Protein AF-A0A7U7GC05-F1 (afdb_monomer)

InterPro domains:
  IPR001789 Signal transduction response regulator, receiver domain [PS50110] (1-61)
  IPR008207 Signal transduction histidine kinase, phosphotransfer (Hpt) domain [PF01627] (120-176)
  IPR008207 Signal transduction histidine kinase, phosphotransfer (Hpt) domain [PS50894] (112-211)
  IPR008207 Signal transduction histidine kinase, phosphotransfer (Hpt) domain [cd00088] (119-198)
  IPR011006 CheY-like superfamily [SSF52172] (12-66)
  IPR036641 HPT domain superfamily [G3DSA:1.20.120.160] (92-209)
  IPR036641 HPT domain superfamily [SSF47226] (40-198)

Secondary structure (DSSP, 8-state):
-HHHHHHHHHHHHSSSPPP-EEEES---HHHHHHHHHTT-SEEEESSPPHHHHHHHHHHHHS-SS---------------------------------S--HHHHHHHHHH-TTHHHHHHHHHHHHHHHHHHHHHHHHHTT-HHHHHHHHHHHHHHHHHHT-HHHHHHHHHHHHHHHTT-HHHHHHHHHHHHHHHHHHHHHHHHHHHTT--

Mean predicted aligned error: 15.87 Å

Foldseek 3Di:
DVVLVVLLVVCVPDPDDDQAEAEEQDPDPVVVVSCVVSPHQYYHHPPDDPVNVVVSVCRSVVDDDDDDDDDDPDDDDDDDDDDDDDDDDDDPPPDPQDLFDVVLLVVQVVVPVVVS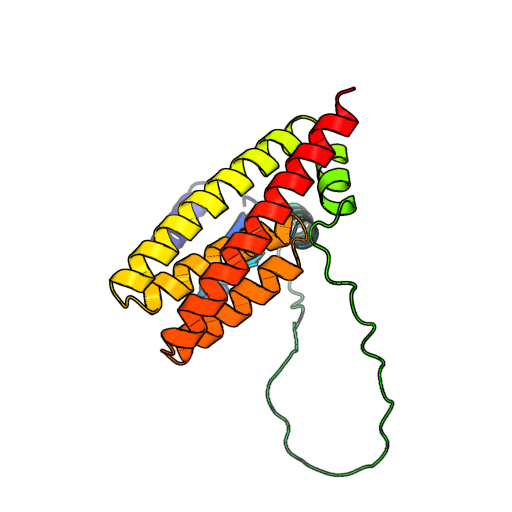VVLLVVLLVLLVVLLVQLVVCLVVVVLVSNLVSLSSNLSSCVSGSNRVLNVLSVQLNVCSVVSPSVSNVVSSVVNVVSSVVSSVVSVVSVVVVVD

Radius of gyration: 21.21 Å; Cα contacts (8 Å, |Δi|>4): 172; chains: 1; bounding box: 50×50×50 Å

Organism: NCBI:txid1400861

Nearest PDB structures (foldseek):
  7c1i-assembly2_E  TM=9.184E-01  e=2.283E-04  Pseudomonas aeruginosa
  3myf-assembly1_A  TM=7.801E-01  e=5.123E-04  Shewanella sp. W3-18-1
  1yvi-assembly2_B  TM=8.911E-01  e=2.713E-03  Oryza sativa
  1wn0-assembly4_D  TM=7.920E-01  e=6.404E-03  Zea mays
  3iqt-assembly1_A  TM=7.262E-01  e=1.672E-02  Escherichia coli CFT073

pLDDT: mean 72.61, std 19.21, range [26.3, 92.88]

Structure (mmCIF, N/CA/C/O backbone):
data_AF-A0A7U7GC05-F1
#
_entry.id   AF-A0A7U7GC05-F1
#
loop_
_atom_site.group_PDB
_atom_site.id
_atom_site.type_symbol
_atom_site.label_atom_id
_atom_site.label_alt_id
_atom_site.label_comp_id
_atom_site.label_asym_id
_atom_site.label_entity_id
_atom_site.label_seq_id
_atom_site.pdbx_PDB_ins_code
_atom_site.Cartn_x
_atom_site.Cartn_y
_atom_site.Cartn_z
_atom_site.occupancy
_atom_site.B_iso_or_equiv
_atom_site.auth_seq_id
_atom_site.auth_comp_id
_atom_site.auth_asym_id
_atom_site.auth_atom_id
_atom_site.pdbx_PDB_model_num
ATOM 1 N N . MET A 1 1 ? -3.814 13.418 -18.475 1.00 56.41 1 MET A N 1
ATOM 2 C CA . MET A 1 1 ? -3.739 13.919 -19.873 1.00 56.41 1 MET A CA 1
ATOM 3 C C . MET A 1 1 ? -2.484 14.757 -20.165 1.00 56.41 1 MET A C 1
ATOM 5 O O . MET A 1 1 ? -1.975 14.664 -21.272 1.00 56.41 1 MET A O 1
ATOM 9 N N . PHE A 1 2 ? -1.959 15.545 -19.213 1.00 67.12 2 PHE A N 1
ATOM 10 C CA . PHE A 1 2 ? -0.765 16.390 -19.417 1.00 67.12 2 PHE A CA 1
ATOM 11 C C . PHE A 1 2 ? 0.524 15.594 -19.722 1.00 67.12 2 PHE A C 1
ATOM 13 O O . PHE A 1 2 ? 1.238 15.921 -20.663 1.00 67.12 2 PHE A O 1
ATOM 20 N N . PHE A 1 3 ? 0.769 14.492 -19.004 1.00 71.12 3 PHE A N 1
ATOM 21 C CA . PHE A 1 3 ? 1.979 13.671 -19.166 1.00 71.12 3 PHE A CA 1
ATOM 22 C C . PHE A 1 3 ? 2.121 13.006 -20.542 1.00 71.12 3 PHE A C 1
ATOM 24 O O . PHE A 1 3 ? 3.207 13.028 -21.106 1.00 71.12 3 PHE A O 1
ATOM 31 N N . LEU A 1 4 ? 1.038 12.471 -21.121 1.00 76.69 4 LEU A N 1
ATOM 32 C CA . LEU A 1 4 ? 1.111 11.854 -22.452 1.00 76.69 4 LEU A CA 1
ATOM 33 C C . LEU A 1 4 ? 1.427 12.893 -23.535 1.00 76.69 4 LEU A C 1
ATOM 35 O O . LEU A 1 4 ? 2.217 12.619 -24.427 1.00 76.69 4 LEU A O 1
ATOM 39 N N . LYS A 1 5 ? 0.873 14.111 -23.435 1.00 77.69 5 LYS A N 1
ATOM 40 C CA . LYS A 1 5 ? 1.210 15.203 -24.365 1.00 77.69 5 LYS A CA 1
ATOM 41 C C . LYS A 1 5 ? 2.679 15.614 -24.252 1.00 77.69 5 LYS A C 1
ATOM 43 O O . LYS A 1 5 ? 3.316 15.862 -25.270 1.00 77.69 5 LYS A O 1
ATOM 48 N N . PHE A 1 6 ? 3.210 15.661 -23.029 1.00 80.62 6 PHE A N 1
ATOM 49 C CA . PHE A 1 6 ? 4.629 15.920 -22.792 1.00 80.62 6 PHE A CA 1
ATOM 50 C C . PHE A 1 6 ? 5.515 14.820 -23.387 1.00 80.62 6 PHE A C 1
ATOM 52 O O . PHE A 1 6 ? 6.495 15.137 -24.049 1.00 80.62 6 PHE A O 1
ATOM 59 N N . PHE A 1 7 ? 5.145 13.547 -23.219 1.00 82.38 7 PHE A N 1
ATOM 60 C CA . PHE A 1 7 ? 5.882 12.426 -23.803 1.00 82.38 7 PHE A CA 1
ATOM 61 C C . PHE A 1 7 ? 5.919 12.489 -25.334 1.00 82.38 7 PHE A C 1
ATOM 63 O O . PHE A 1 7 ? 6.998 12.376 -25.903 1.00 82.38 7 PHE A O 1
ATOM 70 N N . VAL A 1 8 ? 4.785 12.754 -25.999 1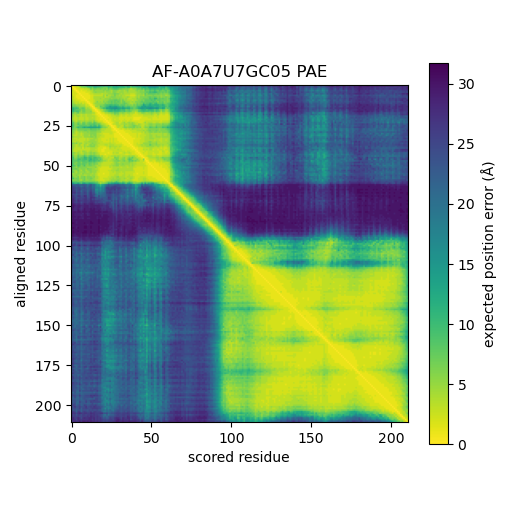.00 78.88 8 VAL A N 1
ATOM 71 C CA . VAL A 1 8 ? 4.750 12.937 -27.465 1.00 78.88 8 VAL A CA 1
ATOM 72 C C . VAL A 1 8 ? 5.707 14.049 -27.899 1.00 78.88 8 VAL A C 1
ATOM 74 O O . VAL A 1 8 ? 6.503 13.851 -28.813 1.00 78.88 8 VAL A O 1
ATOM 77 N N . ALA A 1 9 ? 5.659 15.206 -27.231 1.00 78.69 9 ALA A N 1
ATOM 78 C CA . ALA A 1 9 ? 6.527 16.336 -27.554 1.00 78.69 9 ALA A CA 1
ATOM 79 C C . ALA A 1 9 ? 8.013 15.993 -27.344 1.00 78.69 9 ALA A C 1
ATOM 81 O O . ALA A 1 9 ? 8.842 16.270 -28.210 1.00 78.69 9 ALA A O 1
ATOM 82 N N . LEU A 1 10 ? 8.341 15.337 -26.229 1.00 79.69 10 LEU A N 1
ATOM 83 C CA . LEU A 1 10 ? 9.695 14.902 -25.903 1.00 79.69 10 LEU A CA 1
ATOM 84 C C . LEU A 1 10 ? 10.221 13.895 -26.936 1.00 79.69 10 LEU A C 1
ATOM 86 O O . LEU A 1 10 ? 11.298 14.101 -27.486 1.00 79.69 10 LEU A O 1
ATOM 90 N N . ASN A 1 11 ? 9.443 12.857 -27.250 1.00 75.94 11 ASN A N 1
ATOM 91 C CA . ASN A 1 11 ? 9.831 11.817 -28.203 1.00 75.94 11 ASN A CA 1
ATOM 92 C C . ASN A 1 11 ? 9.987 12.383 -29.625 1.00 75.94 11 ASN A C 1
ATOM 94 O O . ASN A 1 11 ? 10.889 11.986 -30.349 1.00 75.94 11 ASN A O 1
ATOM 98 N N . SER A 1 12 ? 9.177 13.381 -30.004 1.00 77.69 12 SER A N 1
ATOM 99 C CA . SER A 1 12 ? 9.306 14.064 -31.301 1.00 77.69 12 SER A CA 1
ATOM 100 C C . SER A 1 12 ? 10.550 14.956 -31.426 1.00 77.69 12 SER A C 1
ATOM 102 O O . SER A 1 12 ? 10.990 15.248 -32.536 1.00 77.69 12 SER A O 1
ATOM 104 N N . HIS A 1 13 ? 11.123 15.397 -30.302 1.00 79.75 13 HIS A N 1
ATOM 105 C CA . HIS A 1 13 ? 12.336 16.221 -30.264 1.00 79.75 13 HIS A CA 1
ATOM 106 C C . HIS A 1 13 ? 13.619 15.421 -30.033 1.00 79.75 13 HIS A C 1
ATOM 108 O O . HIS A 1 13 ? 14.718 15.954 -30.199 1.00 79.75 13 HIS A O 1
ATOM 114 N N . LEU A 1 14 ? 13.502 14.152 -29.655 1.00 74.44 14 LEU A N 1
ATOM 115 C CA . LEU A 1 14 ? 14.634 13.268 -29.448 1.00 74.44 14 LEU A CA 1
ATOM 116 C C . LEU A 1 14 ? 14.890 12.466 -30.721 1.00 74.44 14 LEU A C 1
ATOM 118 O O . LEU A 1 14 ? 14.026 11.759 -31.219 1.00 74.44 14 LEU A O 1
ATOM 122 N N . ASN A 1 15 ? 16.118 12.531 -31.234 1.00 68.88 15 ASN A N 1
ATOM 123 C CA . ASN A 1 15 ? 16.509 11.862 -32.481 1.00 68.88 15 ASN A CA 1
ATOM 124 C C . ASN A 1 15 ? 16.728 10.337 -32.326 1.00 68.88 15 ASN A C 1
ATOM 126 O O . ASN A 1 15 ? 17.415 9.723 -33.139 1.00 68.88 15 ASN A O 1
ATOM 130 N N . ARG A 1 16 ? 16.220 9.740 -31.238 1.00 70.88 16 ARG A N 1
ATOM 131 C CA . ARG A 1 16 ? 16.288 8.305 -30.928 1.00 70.88 16 ARG A CA 1
ATOM 132 C C . ARG A 1 16 ? 15.113 7.898 -30.027 1.00 70.88 16 ARG A C 1
ATOM 134 O O . ARG A 1 16 ? 14.803 8.665 -29.110 1.00 70.88 16 ARG A O 1
ATOM 141 N N . PRO A 1 17 ? 14.516 6.710 -30.223 1.00 68.88 17 PRO A N 1
ATOM 142 C CA . PRO A 1 17 ? 13.500 6.192 -29.312 1.00 68.88 17 PRO A CA 1
ATOM 143 C C . PRO A 1 17 ? 14.123 5.947 -27.931 1.00 68.88 17 PRO A C 1
ATOM 145 O O . PRO A 1 17 ? 15.196 5.350 -27.820 1.00 68.88 17 PRO A O 1
ATOM 148 N N . ILE A 1 18 ? 13.484 6.462 -26.877 1.00 79.44 18 ILE A N 1
ATOM 149 C CA . ILE A 1 18 ? 13.892 6.225 -25.487 1.00 79.44 18 ILE A CA 1
ATOM 150 C C . ILE A 1 18 ? 12.967 5.163 -24.887 1.00 79.44 18 ILE A C 1
ATOM 152 O O . ILE A 1 18 ? 11.763 5.418 -24.846 1.00 79.44 18 ILE A O 1
ATOM 156 N N . PRO A 1 19 ? 13.512 4.053 -24.348 1.00 83.38 19 PRO A N 1
ATOM 157 C CA . PRO A 1 19 ? 12.742 3.095 -23.565 1.00 83.38 19 PRO A CA 1
ATOM 158 C C . PRO A 1 19 ? 11.927 3.782 -22.469 1.00 83.38 19 PRO A C 1
ATOM 160 O O . PRO A 1 19 ? 12.464 4.515 -21.633 1.00 83.38 19 PRO A O 1
ATOM 163 N N . SER A 1 20 ? 10.623 3.548 -22.471 1.00 83.31 20 SER A N 1
ATOM 164 C CA . SER A 1 20 ? 9.662 4.295 -21.674 1.00 83.31 20 SER A CA 1
ATOM 165 C C . SER A 1 20 ? 8.663 3.376 -20.977 1.00 83.31 20 SER A C 1
ATOM 167 O O . SER A 1 20 ? 8.024 2.511 -21.572 1.00 83.31 20 SER A O 1
ATOM 169 N N . ILE A 1 21 ? 8.513 3.576 -19.669 1.00 88.00 21 ILE A N 1
ATOM 170 C CA . ILE A 1 21 ? 7.607 2.791 -18.829 1.00 88.00 21 ILE A CA 1
ATOM 171 C C . ILE A 1 21 ? 6.674 3.760 -18.111 1.00 88.00 21 ILE A C 1
ATOM 173 O O . ILE A 1 21 ? 7.125 4.633 -17.365 1.00 88.00 21 ILE A O 1
ATOM 177 N N . LEU A 1 22 ? 5.367 3.616 -18.320 1.00 86.69 22 LEU A N 1
ATOM 178 C CA . LEU A 1 22 ? 4.361 4.395 -17.610 1.00 86.69 22 LEU A CA 1
ATOM 179 C C . LEU A 1 22 ? 3.950 3.685 -16.323 1.00 86.69 22 LEU A C 1
ATOM 181 O O . LEU A 1 22 ? 3.335 2.625 -16.356 1.00 86.69 22 LEU A O 1
ATOM 185 N N . LEU A 1 23 ? 4.243 4.321 -15.191 1.00 86.75 23 LEU A N 1
ATOM 186 C CA . LEU A 1 23 ? 3.822 3.886 -13.862 1.00 86.75 23 LEU A CA 1
ATOM 187 C C . LEU A 1 23 ? 2.547 4.634 -13.457 1.00 86.75 23 LEU A C 1
ATOM 189 O O . LEU A 1 23 ? 2.591 5.843 -13.218 1.00 86.75 23 LEU A O 1
ATOM 193 N N . THR A 1 24 ? 1.411 3.946 -13.351 1.00 80.56 24 THR A N 1
ATOM 194 C CA . THR A 1 24 ? 0.113 4.596 -13.101 1.00 80.56 24 THR A CA 1
ATOM 195 C C . THR A 1 24 ? -0.723 3.903 -12.025 1.00 80.56 24 THR A C 1
ATOM 197 O O . THR A 1 24 ? -0.569 2.720 -11.757 1.00 80.56 24 THR A O 1
ATOM 200 N N . ALA A 1 25 ? -1.597 4.661 -11.359 1.00 72.56 25 ALA A N 1
ATOM 201 C CA . ALA A 1 25 ? -2.645 4.117 -10.485 1.00 72.56 25 ALA A CA 1
ATOM 202 C C . ALA A 1 25 ? -3.965 3.865 -11.241 1.00 72.56 25 ALA A C 1
ATOM 204 O O . ALA A 1 25 ? -4.894 3.293 -10.685 1.00 72.56 25 ALA A O 1
ATOM 205 N N . ASP A 1 26 ? -4.050 4.326 -12.489 1.00 77.50 26 ASP A N 1
ATOM 206 C CA . ASP A 1 26 ? -5.208 4.160 -13.359 1.00 77.50 26 ASP A CA 1
ATOM 207 C C . ASP A 1 26 ? -5.142 2.790 -14.048 1.00 77.50 26 ASP A C 1
ATOM 209 O O . ASP A 1 26 ? -4.232 2.537 -14.838 1.00 77.50 26 ASP A O 1
ATOM 213 N N . VAL A 1 27 ? -6.089 1.912 -13.712 1.00 74.12 27 VAL A N 1
ATOM 214 C CA . VAL A 1 27 ? -6.180 0.520 -14.196 1.00 74.12 27 VAL A CA 1
ATOM 215 C C . VAL A 1 27 ? -7.188 0.407 -15.354 1.00 74.12 27 VAL A C 1
ATOM 217 O O . VAL A 1 27 ? -7.635 -0.681 -15.701 1.00 74.12 27 VAL A O 1
ATOM 220 N N . THR A 1 28 ? -7.599 1.528 -15.956 1.00 78.81 28 THR A N 1
ATOM 221 C CA . THR A 1 28 ? -8.589 1.499 -17.038 1.00 78.81 28 THR A CA 1
ATOM 222 C C . THR A 1 28 ? -7.973 1.033 -18.368 1.00 78.81 28 THR A C 1
ATOM 224 O O . THR A 1 28 ? -6.898 1.512 -18.754 1.00 78.81 28 THR A O 1
ATOM 227 N N . PRO A 1 29 ? -8.658 0.151 -19.126 1.00 75.19 29 PRO A N 1
ATOM 228 C CA . PRO A 1 29 ? -8.240 -0.236 -20.476 1.00 75.19 29 PRO A CA 1
ATOM 229 C C . PRO A 1 29 ? -8.050 0.968 -21.408 1.00 75.19 29 PRO A C 1
ATOM 231 O O . PRO A 1 29 ? -7.183 0.969 -22.282 1.00 75.19 29 PRO A O 1
ATOM 234 N N . GLU A 1 30 ? -8.828 2.034 -21.208 1.00 81.81 30 GLU A N 1
ATOM 235 C CA . GLU A 1 30 ? -8.722 3.277 -21.963 1.00 81.81 30 GLU A CA 1
ATOM 236 C C . GLU A 1 30 ? -7.409 4.022 -21.689 1.00 81.81 30 GLU A C 1
ATOM 238 O O . GLU A 1 30 ? -6.835 4.610 -22.612 1.00 81.81 30 GLU A O 1
ATOM 243 N N . ALA A 1 31 ? -6.931 4.037 -20.441 1.00 80.12 31 ALA A N 1
ATOM 244 C CA . ALA A 1 31 ? -5.655 4.655 -20.087 1.00 80.12 31 ALA A CA 1
ATOM 245 C C . ALA A 1 31 ? -4.477 3.880 -20.685 1.00 80.12 31 ALA A C 1
ATOM 247 O O . ALA A 1 31 ? -3.555 4.487 -21.238 1.00 80.12 31 ALA A O 1
ATOM 248 N N . GLU A 1 32 ? -4.547 2.553 -20.642 1.00 81.06 32 GLU A N 1
ATOM 249 C CA . GLU A 1 32 ? -3.551 1.664 -21.233 1.00 81.06 32 GLU A CA 1
ATOM 250 C C . GLU A 1 32 ? -3.511 1.793 -22.767 1.00 81.06 32 GLU A C 1
ATOM 252 O O . GLU A 1 32 ? -2.446 1.965 -23.363 1.00 81.06 32 GLU A O 1
ATOM 257 N N . ALA A 1 33 ? -4.676 1.814 -23.422 1.00 82.81 33 ALA A N 1
ATOM 258 C CA . ALA A 1 33 ? -4.778 2.027 -24.864 1.00 82.81 33 ALA A CA 1
ATOM 259 C C . ALA A 1 33 ? -4.200 3.387 -25.287 1.00 82.81 33 ALA A C 1
ATOM 261 O O . ALA A 1 33 ? -3.454 3.468 -26.262 1.00 82.81 33 ALA A O 1
ATOM 262 N N . LYS A 1 34 ? -4.483 4.456 -24.531 1.00 83.75 34 LYS A N 1
ATOM 263 C CA . LYS A 1 34 ? -3.909 5.787 -24.793 1.00 83.75 34 LYS A CA 1
ATOM 264 C C . LYS A 1 34 ? -2.391 5.808 -24.634 1.00 83.75 34 LYS A C 1
ATOM 266 O O . LYS A 1 34 ? -1.727 6.467 -25.428 1.00 83.75 34 LYS A O 1
ATOM 271 N N . ALA A 1 35 ? -1.850 5.115 -23.632 1.00 83.88 35 ALA A N 1
ATOM 272 C CA . ALA A 1 35 ? -0.408 5.006 -23.427 1.00 83.88 35 ALA A CA 1
ATOM 273 C C . ALA A 1 35 ? 0.275 4.297 -24.608 1.00 83.88 35 ALA A C 1
ATOM 275 O O . ALA A 1 35 ? 1.252 4.818 -25.144 1.00 83.88 35 ALA A O 1
ATOM 276 N N . ARG A 1 36 ? -0.305 3.184 -25.080 1.00 82.38 36 ARG A N 1
ATOM 277 C CA . ARG A 1 36 ? 0.172 2.459 -26.270 1.00 82.38 36 ARG A CA 1
ATOM 278 C C . ARG A 1 36 ? 0.159 3.313 -27.535 1.00 82.38 36 ARG A C 1
ATOM 280 O O . ARG A 1 36 ? 1.158 3.367 -28.238 1.00 82.38 36 ARG A O 1
ATOM 287 N N . ILE A 1 37 ? -0.944 4.017 -27.807 1.00 83.12 37 ILE A N 1
ATOM 288 C CA . ILE A 1 37 ? -1.084 4.882 -28.999 1.00 83.12 37 ILE A CA 1
ATOM 289 C C . ILE A 1 37 ? 0.008 5.958 -29.049 1.00 83.12 37 ILE A C 1
ATOM 291 O O . ILE A 1 37 ? 0.449 6.360 -30.121 1.00 83.12 37 ILE A O 1
ATOM 295 N N . VAL A 1 38 ? 0.434 6.436 -27.884 1.00 84.31 38 VAL A N 1
ATOM 296 C CA . VAL A 1 38 ? 1.431 7.499 -27.743 1.00 84.31 38 VAL A CA 1
ATOM 297 C C . VAL A 1 38 ? 2.873 6.971 -27.839 1.00 84.31 38 VAL A C 1
ATOM 299 O O . VAL A 1 38 ? 3.810 7.766 -27.863 1.00 84.31 38 VAL A O 1
ATOM 302 N N . GLY A 1 39 ? 3.059 5.655 -27.979 1.00 82.62 39 GLY A N 1
ATOM 303 C CA . GLY A 1 39 ? 4.369 5.029 -28.161 1.00 82.62 39 GLY A CA 1
ATOM 304 C C . GLY A 1 39 ? 5.113 4.781 -26.852 1.00 82.62 39 GLY A C 1
ATOM 305 O O . GLY A 1 39 ? 6.336 4.812 -26.842 1.00 82.62 39 GLY A O 1
ATOM 306 N N . ILE A 1 40 ? 4.385 4.593 -25.747 1.00 85.88 40 ILE A N 1
ATOM 307 C CA . ILE A 1 40 ? 4.977 4.147 -24.482 1.00 85.88 40 ILE A CA 1
ATOM 308 C C . ILE A 1 40 ? 5.207 2.636 -24.555 1.00 85.88 40 ILE A C 1
ATOM 310 O O . ILE A 1 40 ? 4.271 1.891 -24.850 1.00 85.88 40 ILE A O 1
ATOM 314 N N . ASP A 1 41 ? 6.421 2.185 -24.237 1.00 83.19 41 ASP A N 1
ATOM 315 C CA . ASP A 1 41 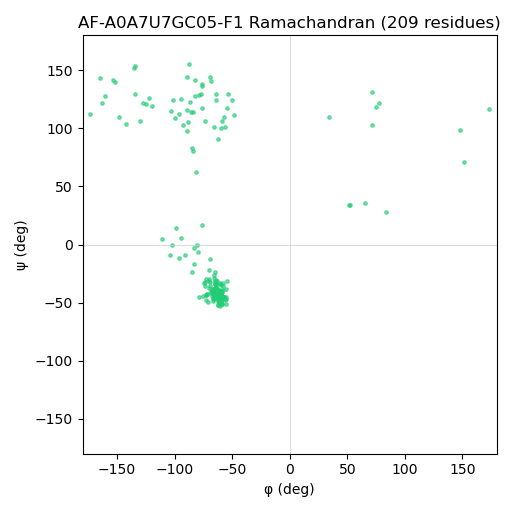? 6.824 0.787 -24.424 1.00 83.19 41 ASP A CA 1
ATOM 316 C C . ASP A 1 41 ? 6.153 -0.146 -23.420 1.00 83.19 41 ASP A C 1
ATOM 318 O O . ASP A 1 41 ? 5.702 -1.231 -23.787 1.00 83.19 41 ASP A O 1
ATOM 322 N N . ARG A 1 42 ? 6.073 0.243 -22.143 1.00 86.06 42 ARG A N 1
ATOM 323 C CA . ARG A 1 42 ? 5.456 -0.586 -21.095 1.00 86.06 42 ARG A CA 1
ATOM 324 C C . ARG A 1 42 ? 4.536 0.207 -20.180 1.00 86.06 42 ARG A C 1
ATOM 326 O O . ARG A 1 42 ? 4.713 1.400 -19.944 1.00 86.06 42 ARG A O 1
ATOM 333 N N . PHE A 1 43 ? 3.550 -0.493 -19.636 1.00 87.06 43 PHE A N 1
ATOM 334 C CA . PHE A 1 43 ? 2.534 0.053 -18.750 1.00 87.06 43 PHE A CA 1
ATOM 335 C C . PHE A 1 43 ? 2.489 -0.788 -17.478 1.00 87.06 43 PHE A C 1
ATOM 337 O O . PHE A 1 43 ? 2.271 -1.994 -17.540 1.00 87.06 43 PHE A O 1
ATOM 344 N N . LEU A 1 44 ? 2.708 -0.156 -16.328 1.00 82.38 44 LEU A N 1
ATOM 345 C CA . LEU A 1 44 ? 2.633 -0.805 -15.025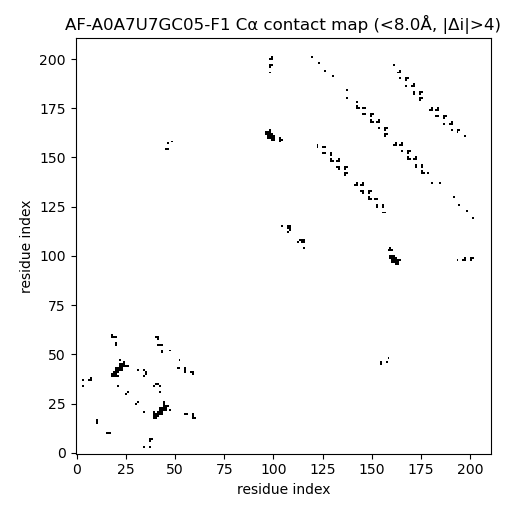 1.00 82.38 44 LEU A CA 1
ATOM 346 C C . LEU A 1 44 ? 1.611 -0.093 -14.152 1.00 82.38 44 LEU A C 1
ATOM 348 O O . LEU A 1 44 ? 1.693 1.116 -13.905 1.00 82.38 44 LEU A O 1
ATOM 352 N N . THR A 1 45 ? 0.670 -0.873 -13.638 1.00 79.19 45 THR A N 1
ATOM 353 C CA . THR A 1 45 ? -0.309 -0.412 -12.663 1.00 79.19 45 THR A CA 1
ATOM 354 C C . THR A 1 45 ? 0.225 -0.590 -11.254 1.00 79.19 45 THR A C 1
ATOM 356 O O . THR A 1 45 ? 0.896 -1.572 -10.943 1.00 79.19 45 THR A O 1
ATOM 359 N N . LYS A 1 46 ? -0.098 0.344 -10.366 1.00 71.12 46 LYS A N 1
ATOM 360 C CA . LYS A 1 46 ? 0.176 0.181 -8.940 1.00 71.12 46 LYS A CA 1
ATOM 361 C C . LYS A 1 46 ? -0.723 -0.919 -8.345 1.00 71.12 46 LYS A C 1
ATOM 363 O O . LYS A 1 46 ? -1.891 -0.997 -8.723 1.00 71.12 46 LYS A O 1
ATOM 368 N N . PRO A 1 47 ? -0.221 -1.712 -7.380 1.00 69.25 47 PRO A N 1
ATOM 369 C CA . PRO A 1 47 ? 1.131 -1.667 -6.817 1.00 69.25 47 PRO A CA 1
ATOM 370 C C . PRO A 1 47 ? 2.182 -2.279 -7.758 1.00 69.25 47 PRO A C 1
ATOM 372 O O . PRO A 1 47 ? 1.960 -3.324 -8.356 1.00 69.25 47 PRO A O 1
ATOM 375 N N . ILE A 1 48 ? 3.345 -1.628 -7.858 1.00 73.75 48 ILE A N 1
ATOM 376 C CA . ILE A 1 48 ? 4.457 -2.091 -8.699 1.00 73.75 48 ILE A CA 1
ATOM 377 C C . ILE A 1 48 ? 5.291 -3.081 -7.886 1.00 73.75 48 ILE A C 1
ATOM 379 O O . ILE A 1 48 ? 5.777 -2.734 -6.807 1.00 73.75 48 ILE A O 1
ATOM 383 N N . THR A 1 49 ? 5.451 -4.302 -8.387 1.00 67.88 49 THR A N 1
ATOM 384 C CA . THR A 1 49 ? 6.334 -5.316 -7.797 1.00 67.88 49 THR A CA 1
ATOM 385 C C . THR A 1 49 ? 7.754 -5.177 -8.353 1.00 67.88 49 THR A C 1
ATOM 387 O O . THR A 1 49 ? 7.945 -4.642 -9.443 1.00 67.88 49 THR A O 1
ATOM 390 N N . ALA A 1 50 ? 8.760 -5.646 -7.605 1.00 65.12 50 ALA A N 1
ATOM 391 C CA . ALA A 1 50 ? 10.151 -5.631 -8.067 1.00 65.12 50 ALA A CA 1
ATOM 392 C C . ALA A 1 50 ? 10.330 -6.462 -9.350 1.00 65.12 50 ALA A C 1
ATOM 394 O O . ALA A 1 50 ? 10.915 -5.960 -10.304 1.00 65.12 50 ALA A O 1
ATOM 395 N N . ASP A 1 51 ? 9.752 -7.668 -9.389 1.00 62.47 51 ASP A N 1
ATOM 396 C CA . ASP A 1 51 ? 9.790 -8.550 -10.563 1.00 62.47 51 ASP A CA 1
ATOM 397 C C . ASP A 1 51 ? 9.080 -7.902 -11.763 1.00 62.47 51 ASP A C 1
ATOM 399 O O . ASP A 1 51 ? 9.667 -7.775 -12.828 1.00 62.47 51 ASP A O 1
ATOM 403 N N . GLY A 1 52 ? 7.873 -7.355 -11.572 1.00 68.38 52 GLY A N 1
ATOM 404 C CA . GLY A 1 52 ? 7.135 -6.706 -12.661 1.00 68.38 52 GLY A CA 1
ATOM 405 C C . GLY A 1 52 ? 7.809 -5.434 -13.187 1.00 68.38 52 GLY A C 1
ATOM 406 O O . GLY A 1 52 ? 7.669 -5.099 -14.362 1.00 68.38 52 GLY A O 1
ATOM 407 N N . LEU A 1 53 ? 8.558 -4.719 -12.341 1.00 80.19 53 LEU A N 1
ATOM 408 C CA . LEU A 1 53 ? 9.381 -3.596 -12.786 1.00 80.19 53 LEU A CA 1
ATOM 409 C C . LEU A 1 53 ? 10.609 -4.071 -13.564 1.00 80.19 53 LEU A C 1
ATOM 411 O O . LEU A 1 53 ? 10.928 -3.466 -14.584 1.00 80.19 53 LEU A O 1
ATOM 415 N N . LEU A 1 54 ? 11.286 -5.119 -13.091 1.00 72.69 54 LEU A N 1
ATOM 416 C CA . LEU A 1 54 ? 12.446 -5.687 -13.771 1.00 72.69 54 LEU A CA 1
ATOM 417 C C . LEU A 1 54 ? 12.054 -6.214 -15.154 1.00 72.69 54 LEU A C 1
ATOM 419 O O . LEU A 1 54 ? 12.665 -5.795 -16.131 1.00 72.69 54 LEU A O 1
ATOM 423 N N . ASP A 1 55 ? 10.974 -6.992 -15.248 1.00 70.69 55 ASP A N 1
ATOM 424 C CA . ASP A 1 55 ? 10.424 -7.486 -16.514 1.00 70.69 55 ASP A CA 1
ATOM 425 C C . ASP A 1 55 ? 10.124 -6.325 -17.471 1.00 70.69 55 ASP A C 1
ATOM 427 O O . ASP A 1 55 ? 10.522 -6.331 -18.636 1.00 70.69 55 ASP A O 1
ATOM 431 N N . ALA A 1 56 ? 9.461 -5.272 -16.980 1.00 80.44 56 ALA A N 1
ATOM 432 C CA . ALA A 1 56 ? 9.150 -4.107 -17.799 1.00 80.44 56 ALA A CA 1
ATOM 433 C C . ALA A 1 56 ? 10.410 -3.368 -18.278 1.00 80.44 56 ALA A C 1
ATOM 435 O O . ALA A 1 56 ? 10.417 -2.853 -19.395 1.00 80.44 56 ALA A O 1
ATOM 436 N N . VAL A 1 57 ? 11.468 -3.311 -17.465 1.00 80.88 57 VAL A N 1
ATOM 437 C CA . VAL A 1 57 ? 12.755 -2.708 -17.838 1.00 80.88 57 VAL A CA 1
ATOM 438 C C . VAL A 1 57 ? 13.487 -3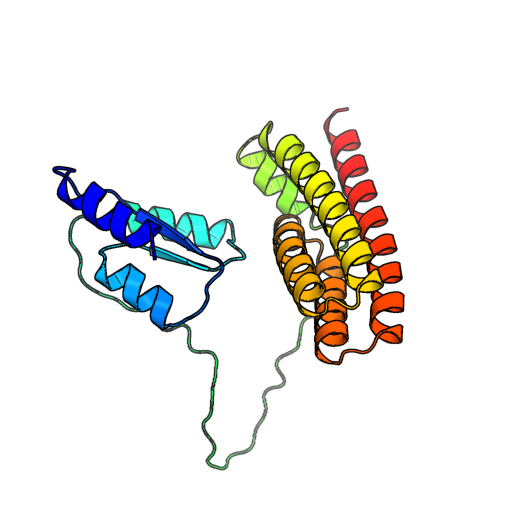.567 -18.861 1.00 80.88 57 VAL A C 1
ATOM 440 O O . VAL A 1 57 ? 13.895 -3.038 -19.893 1.00 80.88 57 VAL A O 1
ATOM 443 N N . GLU A 1 58 ? 13.620 -4.870 -18.622 1.00 76.69 58 GLU A N 1
ATOM 444 C CA . GLU A 1 58 ? 14.267 -5.804 -19.550 1.00 76.69 58 GLU A CA 1
ATOM 445 C C . GLU A 1 58 ? 13.586 -5.770 -20.915 1.00 76.69 58 GLU A C 1
ATOM 447 O O . GLU A 1 58 ? 14.235 -5.621 -21.950 1.00 76.69 58 GLU A O 1
ATOM 452 N N . MET A 1 59 ? 12.257 -5.796 -20.913 1.00 74.50 59 MET A N 1
ATOM 453 C CA . MET A 1 59 ? 11.469 -5.733 -22.127 1.00 74.50 59 MET A CA 1
ATOM 454 C C . MET A 1 59 ? 11.510 -4.366 -22.833 1.00 74.50 59 MET A C 1
ATOM 456 O O . MET A 1 59 ? 11.463 -4.326 -24.060 1.00 74.50 59 MET A O 1
ATOM 460 N N . ALA A 1 60 ? 11.561 -3.251 -22.095 1.00 82.75 60 ALA A N 1
ATOM 461 C CA . ALA A 1 60 ? 11.628 -1.912 -22.691 1.00 82.75 60 ALA A CA 1
ATOM 462 C C . ALA A 1 60 ? 13.019 -1.604 -23.267 1.00 82.75 60 ALA A C 1
ATOM 464 O O . ALA A 1 60 ? 13.134 -0.895 -24.261 1.00 82.75 60 ALA A O 1
ATOM 465 N N . VAL A 1 61 ? 14.081 -2.129 -22.652 1.00 79.88 61 VAL A N 1
ATOM 466 C CA . VAL A 1 61 ? 15.470 -1.929 -23.094 1.00 79.88 61 VAL A CA 1
ATOM 467 C C . VAL A 1 61 ? 15.872 -2.936 -24.185 1.00 79.88 61 VAL A C 1
ATOM 469 O O . VAL A 1 61 ? 16.766 -2.649 -24.979 1.00 79.88 61 VAL A O 1
ATOM 472 N N . GLY A 1 62 ? 15.207 -4.094 -24.252 1.00 66.44 62 GLY A N 1
ATOM 473 C CA . GLY A 1 62 ? 15.543 -5.219 -25.131 1.00 66.44 62 GLY A CA 1
ATOM 474 C C . GLY A 1 62 ? 15.092 -5.144 -26.598 1.00 66.44 62 GLY A C 1
ATOM 475 O O . GLY A 1 62 ? 15.405 -6.073 -27.336 1.00 66.44 62 GLY A O 1
ATOM 476 N N . HIS A 1 63 ? 14.405 -4.090 -27.057 1.00 49.00 63 HIS A N 1
ATOM 477 C CA . HIS A 1 63 ? 13.962 -3.975 -28.458 1.00 49.00 63 HIS A CA 1
ATOM 478 C C . HIS A 1 63 ? 14.529 -2.744 -29.190 1.00 49.00 63 HIS A C 1
ATOM 480 O O . HIS A 1 63 ? 14.190 -1.611 -28.847 1.00 49.00 63 HIS A O 1
ATOM 486 N N . PRO A 1 64 ? 15.303 -2.947 -30.273 1.00 41.94 64 PRO A N 1
ATOM 487 C CA . PRO A 1 64 ? 15.132 -2.227 -31.524 1.00 41.94 64 PRO A CA 1
ATOM 488 C C . PRO A 1 64 ? 14.010 -2.905 -32.334 1.00 41.94 64 PRO A C 1
ATOM 490 O O . PRO A 1 64 ? 14.034 -4.112 -32.556 1.00 41.94 64 PRO A O 1
ATOM 493 N N . ASP A 1 65 ? 13.039 -2.109 -32.765 1.00 38.22 65 ASP A N 1
ATOM 494 C CA . ASP A 1 65 ? 11.923 -2.456 -33.652 1.00 38.22 65 ASP A CA 1
ATOM 495 C C . ASP A 1 65 ? 10.811 -3.360 -33.088 1.00 38.22 65 ASP A C 1
ATOM 497 O O . ASP A 1 65 ? 10.999 -4.387 -32.439 1.00 38.22 65 ASP A O 1
ATOM 501 N N . PHE A 1 66 ? 9.600 -2.871 -33.323 1.00 44.62 66 PHE A N 1
ATOM 502 C CA . PHE A 1 66 ? 8.348 -3.189 -32.663 1.00 44.62 66 PHE A CA 1
ATOM 503 C C . PHE A 1 66 ? 7.559 -4.181 -33.523 1.00 44.62 66 PHE A C 1
ATOM 505 O O . PHE A 1 66 ? 7.000 -3.765 -34.530 1.00 44.62 66 PHE A O 1
ATOM 512 N N . GLU A 1 67 ? 7.443 -5.446 -33.112 1.00 30.62 67 GLU A N 1
ATOM 513 C CA . GLU A 1 67 ? 6.336 -6.328 -33.515 1.00 30.62 67 GLU A CA 1
ATOM 514 C C . GLU A 1 67 ? 5.912 -7.231 -32.344 1.00 30.62 67 GLU A C 1
ATOM 516 O O . GLU A 1 67 ? 6.585 -8.179 -31.964 1.00 30.62 67 GLU A O 1
ATOM 521 N N . SER A 1 68 ? 4.775 -6.849 -31.757 1.00 36.22 68 SER A N 1
ATOM 522 C CA . SER A 1 68 ? 3.668 -7.695 -31.298 1.00 36.22 68 SER A CA 1
ATOM 523 C C . SER A 1 68 ? 3.963 -9.095 -30.737 1.00 36.22 68 SER A C 1
ATOM 525 O O . SER A 1 68 ? 4.062 -10.052 -31.492 1.00 36.22 68 SER A O 1
ATOM 527 N N . GLU A 1 69 ? 3.778 -9.250 -29.423 1.00 27.19 69 GLU A N 1
ATOM 528 C CA . GLU A 1 69 ? 3.006 -10.372 -28.870 1.00 27.19 69 GLU A CA 1
ATOM 529 C C . GLU A 1 69 ? 2.311 -9.925 -27.573 1.00 27.19 69 GLU A C 1
ATOM 531 O O . GLU A 1 69 ? 2.929 -9.608 -26.556 1.00 27.19 69 GLU A O 1
ATOM 536 N N . CYS A 1 70 ? 0.984 -9.808 -27.649 1.00 26.66 70 CYS A N 1
ATOM 537 C CA . CYS A 1 70 ? 0.117 -9.571 -26.506 1.00 26.66 70 CYS A CA 1
ATOM 538 C C . CYS A 1 70 ? 0.194 -10.767 -25.553 1.00 26.66 70 CYS A C 1
ATOM 540 O O . CYS A 1 70 ? -0.152 -11.878 -25.946 1.00 26.66 70 CYS A O 1
ATOM 542 N N . LEU A 1 71 ? 0.539 -10.533 -24.287 1.00 27.80 71 LEU A N 1
ATOM 543 C CA . LEU A 1 71 ? 0.209 -11.471 -23.218 1.00 27.80 71 LEU A CA 1
ATOM 544 C C . LEU A 1 71 ? -1.208 -11.149 -22.717 1.00 27.80 71 LEU A C 1
ATOM 546 O O . LEU A 1 71 ? -1.426 -10.063 -22.172 1.00 27.80 71 LEU A O 1
ATOM 550 N N . PRO A 1 72 ? -2.191 -12.047 -22.900 1.00 29.34 72 PRO A N 1
ATOM 551 C CA . PRO A 1 72 ? -3.495 -11.892 -22.286 1.00 29.34 72 PRO A CA 1
ATOM 552 C C . PRO A 1 72 ? -3.381 -12.265 -20.805 1.00 29.34 72 PRO A C 1
ATOM 554 O O . PRO A 1 72 ? -3.101 -13.412 -20.464 1.00 29.34 72 PRO A O 1
ATOM 557 N N . ASN A 1 73 ? -3.634 -11.311 -19.909 1.00 31.61 73 ASN A N 1
ATOM 558 C CA . ASN A 1 73 ? -3.976 -11.646 -18.531 1.00 31.61 73 ASN A CA 1
ATOM 559 C C . ASN A 1 73 ? -5.483 -11.941 -18.477 1.00 31.61 73 ASN A C 1
ATOM 561 O O . ASN A 1 73 ? -6.297 -11.073 -18.161 1.00 31.61 73 ASN A O 1
ATOM 565 N N . GLU A 1 74 ? -5.868 -13.155 -18.878 1.00 34.44 74 GLU A N 1
ATOM 566 C CA . GLU A 1 74 ? -7.222 -13.655 -18.652 1.00 34.44 74 GLU A CA 1
ATOM 567 C C . GLU A 1 74 ? -7.405 -14.009 -17.172 1.00 34.44 74 GLU A C 1
ATOM 569 O O . GLU A 1 74 ? -6.913 -15.029 -16.696 1.00 34.44 74 GLU A O 1
ATOM 574 N N . SER A 1 75 ? -8.152 -13.168 -16.456 1.00 35.47 75 SER A N 1
ATOM 575 C CA . SER A 1 75 ? -8.996 -13.497 -15.295 1.00 35.47 75 SER A CA 1
ATOM 576 C C . SER A 1 75 ? -9.778 -12.225 -14.930 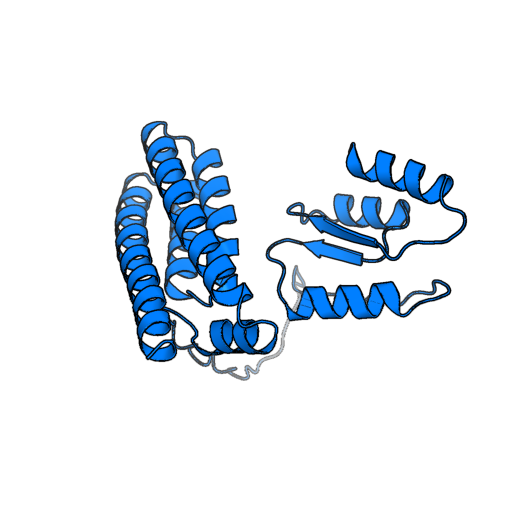1.00 35.47 75 SER A C 1
ATOM 578 O O . SER A 1 75 ? -9.181 -11.255 -14.493 1.00 35.47 75 SER A O 1
ATOM 580 N N . ALA A 1 76 ? -11.094 -12.088 -15.058 1.00 29.62 76 ALA A N 1
ATOM 581 C CA . ALA A 1 76 ? -12.158 -13.000 -15.429 1.00 29.62 76 ALA A CA 1
ATOM 582 C C . ALA A 1 76 ? -13.408 -12.160 -15.766 1.00 29.62 76 ALA A C 1
ATOM 584 O O . ALA A 1 76 ? -13.695 -11.185 -15.074 1.00 29.62 76 ALA A O 1
ATOM 585 N N . THR A 1 77 ? -14.205 -12.563 -16.758 1.00 27.62 77 THR A N 1
ATOM 586 C CA . THR A 1 77 ? -15.674 -12.500 -16.649 1.00 27.62 77 THR A CA 1
ATOM 587 C C . THR A 1 77 ? -16.362 -13.382 -17.693 1.00 27.62 77 THR A C 1
ATOM 589 O O . THR A 1 77 ? -16.259 -13.176 -18.894 1.00 27.62 77 THR A O 1
ATOM 592 N N . SER A 1 78 ? -17.157 -14.308 -17.154 1.00 30.08 78 SER A N 1
ATOM 593 C CA . SER A 1 78 ? -18.402 -14.850 -17.703 1.00 30.08 78 SER A CA 1
ATOM 594 C C . SER A 1 78 ? -18.346 -15.793 -18.913 1.00 30.08 78 SER A C 1
ATOM 596 O O . SER A 1 78 ? -18.339 -15.380 -20.069 1.00 30.08 78 SER A O 1
ATOM 598 N N . ARG A 1 79 ? -18.513 -17.091 -18.627 1.00 29.84 79 ARG A N 1
ATOM 599 C CA . ARG A 1 79 ? -19.274 -18.002 -19.494 1.00 29.84 79 ARG A CA 1
ATOM 600 C C . ARG A 1 79 ? -20.280 -18.781 -18.645 1.00 29.84 79 ARG A C 1
ATOM 602 O O . ARG A 1 79 ? -19.910 -19.670 -17.884 1.00 29.84 79 ARG A O 1
ATOM 609 N N . LEU A 1 80 ? -21.557 -18.424 -18.774 1.00 31.91 80 LEU A N 1
ATOM 610 C CA . LEU A 1 80 ? -22.682 -19.299 -18.445 1.00 31.91 80 LEU A CA 1
ATOM 611 C C . LEU A 1 80 ? -22.838 -20.321 -19.580 1.00 31.91 80 LEU A C 1
ATOM 613 O O . LEU A 1 80 ? -22.948 -19.912 -20.734 1.00 31.91 80 LEU A O 1
ATOM 617 N N . GLY A 1 81 ? -22.922 -21.617 -19.258 1.00 26.31 81 GLY A N 1
ATOM 618 C CA . GLY A 1 81 ? -23.437 -22.612 -20.208 1.00 26.31 81 GLY A CA 1
ATOM 619 C C . GLY A 1 81 ? -22.919 -24.049 -20.098 1.00 26.31 81 GLY A C 1
ATOM 620 O O . GLY A 1 81 ? -22.267 -24.514 -21.016 1.00 26.31 81 GLY A O 1
ATOM 621 N N . GLN A 1 82 ? -23.339 -24.747 -19.037 1.00 30.23 82 GLN A N 1
ATOM 622 C CA . GLN A 1 82 ? -23.724 -26.174 -19.000 1.00 30.23 82 GLN A CA 1
ATOM 623 C C . GLN A 1 82 ? -22.691 -27.333 -18.985 1.00 30.23 82 GLN A C 1
ATOM 625 O O . GLN A 1 82 ? -21.980 -27.619 -19.939 1.00 30.23 82 GLN A O 1
ATOM 630 N N . THR A 1 83 ? -22.849 -28.104 -17.894 1.00 30.41 83 THR A N 1
ATOM 631 C CA . THR A 1 83 ? -22.848 -29.578 -17.740 1.00 30.41 83 THR A CA 1
ATOM 632 C C . THR A 1 83 ? -21.537 -30.361 -17.808 1.00 30.41 83 THR A C 1
ATOM 634 O O . THR A 1 83 ? -20.920 -30.489 -18.856 1.00 30.41 83 THR A O 1
ATOM 637 N N . GLY A 1 84 ? -21.220 -31.023 -16.687 1.00 26.30 84 GLY A N 1
ATOM 638 C CA . GLY A 1 84 ? -20.270 -32.134 -16.619 1.00 26.30 84 GLY A CA 1
ATOM 639 C C . GLY A 1 84 ? -19.5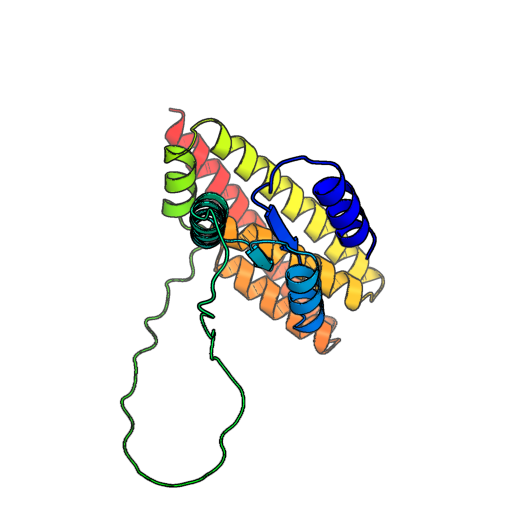26 -32.186 -15.287 1.00 26.30 84 GLY A C 1
ATOM 640 O O . GLY A 1 84 ? -18.562 -31.459 -15.089 1.00 26.30 84 GLY A O 1
ATOM 641 N N . ASN A 1 85 ? -19.986 -33.034 -14.366 1.00 36.69 85 ASN A N 1
ATOM 642 C CA . ASN A 1 85 ? -19.327 -33.333 -13.095 1.00 36.69 85 ASN A CA 1
ATOM 643 C C . ASN A 1 85 ? -17.865 -33.764 -13.297 1.00 36.69 85 ASN A C 1
ATOM 645 O O . ASN A 1 85 ? -17.625 -34.702 -14.044 1.00 36.69 85 ASN A O 1
ATOM 649 N N . THR A 1 86 ? -16.933 -33.142 -12.572 1.00 29.27 86 THR A N 1
ATOM 650 C CA . THR A 1 86 ? -16.122 -33.747 -11.491 1.00 29.27 86 THR A CA 1
ATOM 651 C C . THR A 1 86 ? -15.070 -32.729 -11.058 1.00 29.27 86 THR A C 1
ATOM 653 O O . THR A 1 86 ? -14.215 -32.332 -11.845 1.00 29.27 86 THR A O 1
ATOM 656 N N . ALA A 1 87 ? -15.156 -32.291 -9.805 1.00 29.80 87 ALA A N 1
ATOM 657 C CA . ALA A 1 87 ? -14.189 -31.402 -9.179 1.00 29.80 87 ALA A CA 1
ATOM 658 C C . ALA A 1 87 ? -12.835 -32.100 -8.965 1.00 29.80 87 ALA A C 1
ATOM 660 O O . ALA A 1 87 ? -12.818 -33.233 -8.480 1.00 29.80 87 ALA A O 1
ATOM 661 N N . PRO A 1 88 ? -11.711 -31.397 -9.170 1.00 32.03 88 PRO A N 1
ATOM 662 C CA . PRO A 1 88 ? -10.535 -31.559 -8.345 1.00 32.03 88 PRO A CA 1
ATOM 663 C C . PRO A 1 88 ? -10.461 -30.377 -7.373 1.00 32.03 88 PRO A C 1
ATOM 665 O O . PRO A 1 88 ? -10.323 -29.213 -7.749 1.00 32.03 88 PRO A O 1
ATOM 668 N N . THR A 1 89 ? -10.600 -30.707 -6.097 1.00 36.09 89 THR A N 1
ATOM 669 C CA . THR A 1 89 ? -10.364 -29.848 -4.941 1.00 36.09 89 THR A CA 1
ATOM 670 C C . THR A 1 89 ? -8.905 -29.384 -4.967 1.00 36.09 89 THR A C 1
ATOM 672 O O . THR A 1 89 ? -8.014 -30.148 -4.612 1.00 36.09 89 THR A O 1
ATOM 675 N N . SER A 1 90 ? -8.642 -28.157 -5.425 1.00 34.72 90 SER A N 1
ATOM 676 C CA . SER A 1 90 ? -7.302 -27.568 -5.360 1.00 34.72 90 SER A CA 1
ATOM 677 C C . SER A 1 90 ? -7.142 -26.848 -4.028 1.00 34.72 90 SER A C 1
ATOM 679 O O . SER A 1 90 ? -7.717 -25.786 -3.788 1.00 34.72 90 SER A O 1
ATOM 681 N N . GLU A 1 91 ? -6.375 -27.487 -3.156 1.00 30.38 91 GLU A N 1
ATOM 682 C CA . GLU A 1 91 ? -5.973 -27.047 -1.831 1.00 30.38 91 GLU A CA 1
ATOM 683 C C . GLU A 1 91 ? -5.435 -25.611 -1.845 1.00 30.38 91 GLU A C 1
ATOM 685 O O . GLU A 1 91 ? -4.354 -25.305 -2.349 1.00 30.38 91 GLU A O 1
ATOM 690 N N . SER A 1 92 ? -6.211 -24.721 -1.234 1.00 34.78 92 SER A N 1
ATOM 691 C CA . SER A 1 92 ? -5.755 -23.433 -0.732 1.00 34.78 92 SER A CA 1
ATOM 692 C C . SER A 1 92 ? -4.714 -23.688 0.359 1.00 34.78 92 SER A C 1
ATOM 694 O O . SER A 1 92 ? -5.057 -23.818 1.536 1.00 34.78 92 SER A O 1
ATOM 696 N N . VAL A 1 93 ? -3.437 -23.751 -0.021 1.00 33.97 93 VAL A N 1
ATOM 697 C CA . VAL A 1 93 ? -2.323 -23.670 0.928 1.00 33.97 93 VAL A CA 1
ATOM 698 C C . VAL A 1 93 ? -2.461 -22.329 1.644 1.00 33.97 93 VAL A C 1
ATOM 700 O O . VAL A 1 93 ? -2.253 -21.269 1.053 1.00 33.97 93 VAL A O 1
ATOM 703 N N . ALA A 1 94 ? -2.888 -22.366 2.904 1.00 35.62 94 ALA A N 1
ATOM 704 C CA . ALA A 1 94 ? -2.987 -21.196 3.756 1.00 35.62 94 ALA A CA 1
ATOM 705 C C . ALA A 1 94 ? -1.611 -20.516 3.814 1.00 35.62 94 ALA A C 1
ATOM 707 O O . ALA A 1 94 ? -0.715 -20.981 4.518 1.00 35.62 94 ALA A O 1
ATOM 708 N N . ARG A 1 95 ? -1.414 -19.428 3.053 1.00 42.28 95 ARG A N 1
ATOM 709 C CA . ARG A 1 95 ? -0.254 -18.552 3.245 1.00 42.28 95 ARG A CA 1
ATOM 710 C C . ARG A 1 95 ? -0.268 -18.137 4.710 1.00 42.28 95 ARG A C 1
ATOM 712 O O . ARG A 1 95 ? -1.228 -17.516 5.167 1.00 42.28 95 ARG A O 1
ATOM 719 N N . VAL A 1 96 ? 0.772 -18.506 5.452 1.00 47.88 96 VAL A N 1
ATOM 720 C CA . VAL A 1 96 ? 0.986 -18.014 6.812 1.00 47.88 96 VAL A CA 1
ATOM 721 C C . VAL A 1 96 ? 1.026 -16.490 6.720 1.00 47.88 96 VAL A C 1
ATOM 723 O O . VAL A 1 96 ? 1.943 -15.932 6.125 1.00 47.88 96 VAL A O 1
ATOM 726 N N . ARG A 1 97 ? -0.010 -15.824 7.240 1.00 58.59 97 ARG A N 1
ATOM 727 C CA . ARG A 1 97 ? -0.145 -14.363 7.203 1.00 58.59 97 ARG A CA 1
ATOM 728 C C . ARG A 1 97 ? 0.961 -13.746 8.049 1.00 58.59 97 ARG A C 1
ATOM 730 O O . ARG A 1 97 ? 0.877 -13.750 9.277 1.00 58.59 97 ARG A O 1
ATOM 737 N N . SER A 1 98 ? 2.009 -13.248 7.406 1.00 60.94 98 SER A N 1
ATOM 738 C CA . SER A 1 98 ? 3.167 -12.700 8.101 1.00 60.94 98 SER A CA 1
ATOM 739 C C . SER A 1 98 ? 2.932 -11.259 8.542 1.00 60.94 98 SER A C 1
ATOM 741 O O . SER A 1 98 ? 2.352 -10.447 7.821 1.00 60.94 98 SER A O 1
ATOM 743 N N . VAL A 1 99 ? 3.436 -10.930 9.734 1.00 70.12 99 VAL A N 1
ATOM 744 C CA . VAL A 1 99 ? 3.579 -9.538 10.198 1.00 70.12 99 VAL A CA 1
ATOM 745 C C . VAL A 1 99 ? 4.597 -8.800 9.325 1.00 70.12 99 VAL A C 1
ATOM 747 O O . VAL A 1 99 ? 4.389 -7.651 8.960 1.00 70.12 99 VAL A O 1
ATOM 750 N N . LEU A 1 100 ? 5.672 -9.484 8.943 1.00 72.25 100 LEU A N 1
ATOM 751 C CA . LEU A 1 100 ? 6.718 -9.001 8.053 1.00 72.25 100 LEU A CA 1
ATOM 752 C C . LEU A 1 100 ? 7.311 -10.219 7.343 1.00 72.25 100 LEU A C 1
ATOM 754 O O . LEU A 1 100 ? 7.514 -11.241 8.000 1.00 72.25 100 LEU A O 1
ATOM 758 N N . ARG A 1 101 ? 7.614 -10.119 6.045 1.00 69.62 101 ARG A N 1
ATOM 759 C CA . ARG A 1 101 ? 8.366 -11.155 5.317 1.00 69.62 101 ARG A CA 1
ATOM 760 C C . ARG A 1 101 ? 9.860 -10.817 5.347 1.00 69.62 101 ARG A C 1
ATOM 762 O O . ARG A 1 101 ? 10.283 -9.909 4.627 1.00 69.62 101 ARG A O 1
ATOM 769 N N . PRO A 1 102 ? 10.685 -11.481 6.186 1.00 64.81 102 PRO A N 1
ATOM 770 C CA . PRO A 1 102 ? 12.090 -11.095 6.375 1.00 64.81 102 PRO A CA 1
ATOM 771 C C . PRO A 1 102 ? 12.944 -11.278 5.111 1.00 64.81 102 PRO A C 1
ATOM 773 O O . PRO A 1 102 ? 13.973 -10.618 4.931 1.00 64.81 102 PRO A O 1
ATOM 776 N N . ASP A 1 103 ? 12.515 -12.165 4.216 1.00 67.75 103 ASP A N 1
ATOM 777 C CA . ASP A 1 103 ? 13.119 -12.411 2.912 1.00 67.75 103 ASP A CA 1
ATOM 778 C C . ASP A 1 103 ? 13.008 -11.198 1.978 1.00 67.75 103 ASP A C 1
ATOM 780 O O . ASP A 1 103 ? 13.942 -10.947 1.220 1.00 67.75 103 ASP A O 1
ATOM 784 N N . MET A 1 104 ? 11.951 -10.384 2.078 1.00 70.81 104 MET A N 1
ATOM 785 C CA . MET A 1 104 ? 11.793 -9.170 1.261 1.00 70.81 104 MET A CA 1
ATOM 786 C C . MET A 1 104 ? 12.838 -8.104 1.609 1.00 70.81 104 MET A C 1
ATOM 788 O O . MET A 1 104 ? 13.540 -7.608 0.729 1.00 70.81 104 MET A O 1
ATOM 792 N N . LEU A 1 105 ? 13.018 -7.798 2.900 1.00 69.12 105 LEU A N 1
ATOM 793 C CA . LEU A 1 105 ? 14.064 -6.864 3.343 1.00 69.12 105 LEU A CA 1
ATOM 794 C C . LEU A 1 105 ? 15.467 -7.396 3.029 1.00 69.12 105 LEU A C 1
ATOM 796 O O . LEU A 1 105 ? 16.361 -6.628 2.676 1.00 69.12 105 LEU A O 1
ATOM 800 N N . THR A 1 106 ? 15.652 -8.716 3.100 1.00 70.56 106 THR A N 1
ATOM 801 C CA . THR A 1 106 ? 16.918 -9.355 2.730 1.00 70.56 106 THR A CA 1
ATOM 802 C C . THR A 1 106 ? 17.205 -9.213 1.231 1.00 70.56 106 THR A C 1
ATOM 804 O O . THR A 1 106 ? 18.322 -8.847 0.875 1.00 70.56 106 THR A O 1
ATOM 807 N N . ARG A 1 107 ? 16.212 -9.387 0.350 1.00 70.25 107 ARG A N 1
ATOM 808 C CA . ARG A 1 107 ? 16.362 -9.122 -1.094 1.00 70.25 107 ARG A CA 1
ATOM 809 C C . ARG A 1 107 ? 16.731 -7.664 -1.376 1.00 70.25 107 ARG A C 1
ATOM 811 O O . ARG A 1 107 ? 17.646 -7.407 -2.150 1.00 70.25 107 ARG A O 1
ATOM 818 N N . ILE A 1 108 ? 16.094 -6.706 -0.696 1.00 69.00 108 ILE A N 1
ATOM 819 C CA . ILE A 1 108 ? 16.444 -5.278 -0.822 1.00 69.00 108 ILE A CA 1
ATOM 820 C C . ILE A 1 108 ? 17.898 -5.038 -0.382 1.00 69.00 108 ILE A C 1
ATOM 822 O O . ILE A 1 108 ? 18.637 -4.332 -1.066 1.00 69.00 108 ILE A O 1
ATOM 826 N N . SER A 1 109 ? 18.335 -5.674 0.711 1.00 66.94 109 SER A N 1
ATOM 827 C CA . SER A 1 109 ? 19.714 -5.557 1.207 1.00 66.94 109 SER A CA 1
ATOM 828 C C . SER A 1 109 ? 20.766 -6.116 0.243 1.00 66.94 109 SER A C 1
ATOM 830 O O . SER A 1 109 ? 21.878 -5.597 0.199 1.00 66.94 109 SER A O 1
ATOM 832 N N . GLN A 1 110 ? 20.416 -7.140 -0.546 1.00 71.00 110 GLN A N 1
ATOM 833 C CA . GLN A 1 110 ? 21.299 -7.720 -1.565 1.00 71.00 110 GLN A CA 1
ATOM 834 C C . GLN A 1 110 ? 21.514 -6.774 -2.751 1.00 71.00 110 GLN A C 1
ATOM 836 O O . GLN A 1 110 ? 22.574 -6.807 -3.367 1.00 71.00 110 GLN A O 1
ATOM 841 N N . ILE A 1 111 ? 20.529 -5.924 -3.053 1.00 72.62 111 ILE A N 1
ATOM 842 C CA . ILE A 1 111 ? 20.628 -4.908 -4.107 1.00 72.62 111 ILE A CA 1
ATOM 843 C C . ILE A 1 111 ? 21.437 -3.711 -3.604 1.00 72.62 111 ILE A C 1
ATOM 845 O O . ILE A 1 111 ? 22.305 -3.198 -4.308 1.00 72.62 111 ILE A O 1
ATOM 849 N N . SER A 1 112 ? 21.156 -3.247 -2.385 1.00 69.88 112 SER A N 1
ATOM 850 C CA . SER A 1 112 ? 21.910 -2.167 -1.756 1.00 69.88 112 SER A CA 1
ATOM 851 C C . SER A 1 112 ? 21.719 -2.153 -0.241 1.00 69.88 112 SER A C 1
ATOM 853 O O . SER A 1 112 ? 20.600 -2.054 0.271 1.00 69.88 112 SER A O 1
ATOM 855 N N . SER A 1 113 ? 22.831 -2.147 0.494 1.00 67.75 113 SER A N 1
ATOM 856 C CA . SER A 1 113 ? 22.833 -2.026 1.955 1.00 67.75 113 SER A CA 1
ATOM 857 C C . SER A 1 113 ? 22.317 -0.667 2.444 1.00 67.75 113 SER A C 1
ATOM 859 O O . SER A 1 113 ? 21.752 -0.584 3.533 1.00 67.75 113 SER A O 1
ATOM 861 N N . THR A 1 114 ? 22.430 0.393 1.635 1.00 75.12 114 THR A N 1
ATOM 862 C CA . THR A 1 114 ? 21.911 1.731 1.970 1.00 75.12 114 THR A CA 1
ATOM 863 C C . THR A 1 114 ? 20.424 1.893 1.652 1.00 75.12 114 THR A C 1
ATOM 865 O O . THR A 1 114 ? 19.781 2.796 2.187 1.00 75.12 114 THR A O 1
ATOM 868 N N . ALA A 1 115 ? 19.846 1.009 0.830 1.00 71.31 115 ALA A N 1
ATOM 869 C CA . ALA A 1 115 ? 18.434 1.073 0.454 1.00 71.31 115 ALA A CA 1
ATOM 870 C C . ALA A 1 115 ? 17.496 0.652 1.594 1.00 71.31 115 ALA A C 1
ATOM 872 O O . ALA A 1 115 ? 16.404 1.202 1.719 1.00 71.31 115 ALA A O 1
ATOM 873 N N . VAL A 1 116 ? 17.916 -0.279 2.458 1.00 76.31 116 VAL A N 1
ATOM 874 C CA . VAL A 1 116 ? 17.070 -0.793 3.549 1.00 76.31 116 VAL A CA 1
ATOM 875 C C . VAL A 1 116 ? 16.648 0.314 4.531 1.00 76.31 116 VAL A C 1
ATOM 877 O O . VAL A 1 116 ? 15.441 0.489 4.707 1.00 76.31 116 VAL A O 1
ATOM 880 N N . PRO A 1 117 ? 17.557 1.130 5.110 1.00 75.50 117 PRO A N 1
ATOM 881 C CA . PRO A 1 117 ? 17.159 2.259 5.956 1.00 75.50 117 PRO A CA 1
ATOM 882 C C . PRO A 1 117 ? 16.202 3.239 5.264 1.00 75.50 117 PRO A C 1
ATOM 884 O O . PRO A 1 117 ? 15.273 3.748 5.889 1.00 75.50 117 PRO A O 1
ATOM 887 N N . ILE A 1 118 ? 16.405 3.496 3.966 1.00 79.94 118 ILE A N 1
ATOM 888 C CA . ILE A 1 118 ? 15.570 4.417 3.180 1.00 79.94 118 ILE A CA 1
ATOM 889 C C . ILE A 1 118 ? 14.153 3.860 3.024 1.00 79.94 118 ILE A C 1
ATOM 891 O O . ILE A 1 118 ? 13.184 4.595 3.234 1.00 79.94 118 ILE A O 1
ATOM 895 N N . VAL A 1 119 ? 14.024 2.573 2.690 1.00 79.94 119 VAL A N 1
ATOM 896 C CA . VAL A 1 119 ? 12.730 1.889 2.555 1.00 79.94 119 VAL A CA 1
ATOM 897 C C . VAL A 1 119 ? 11.997 1.861 3.891 1.00 79.94 119 VAL A C 1
ATOM 899 O O . VAL A 1 119 ? 10.821 2.208 3.936 1.00 79.94 119 VAL A O 1
ATOM 902 N N . ILE A 1 120 ? 12.688 1.527 4.985 1.00 80.12 120 ILE A N 1
ATOM 903 C CA . ILE A 1 120 ? 12.097 1.485 6.329 1.00 80.12 120 ILE A CA 1
ATOM 904 C C . ILE A 1 120 ? 11.596 2.873 6.748 1.00 80.12 120 ILE A C 1
ATOM 906 O O . ILE A 1 120 ? 10.433 3.018 7.116 1.00 80.12 120 ILE A O 1
ATOM 910 N N . ASN A 1 121 ? 12.439 3.905 6.653 1.00 82.19 121 ASN A N 1
ATOM 911 C CA . ASN A 1 121 ? 12.059 5.264 7.051 1.00 82.19 121 ASN A CA 1
ATOM 912 C C . ASN A 1 121 ? 10.929 5.827 6.181 1.00 82.19 121 ASN A C 1
ATOM 914 O O . ASN A 1 121 ? 10.043 6.518 6.682 1.00 82.19 121 ASN A O 1
ATOM 918 N N . THR A 1 122 ? 10.941 5.515 4.883 1.00 82.75 122 THR A N 1
ATOM 919 C CA . THR A 1 122 ? 9.857 5.893 3.970 1.00 82.75 122 THR A CA 1
ATOM 920 C C . THR A 1 122 ? 8.562 5.186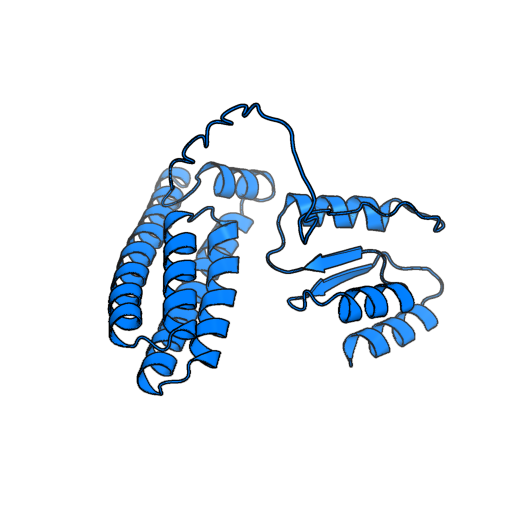 4.343 1.00 82.75 122 THR A C 1
ATOM 922 O O . THR A 1 122 ? 7.539 5.849 4.467 1.00 82.75 122 THR A O 1
ATOM 925 N N . PHE A 1 123 ? 8.613 3.881 4.612 1.00 84.00 123 PHE A N 1
ATOM 926 C CA . PHE A 1 123 ? 7.453 3.115 5.050 1.00 84.00 123 PHE A CA 1
ATOM 927 C C . PHE A 1 123 ? 6.858 3.676 6.347 1.00 84.00 123 PHE A C 1
ATOM 929 O O . PHE A 1 123 ? 5.666 3.962 6.387 1.00 84.00 123 PHE A O 1
ATOM 936 N N . ILE A 1 124 ? 7.675 3.894 7.385 1.00 85.19 124 ILE A N 1
ATOM 937 C CA . ILE A 1 124 ? 7.211 4.437 8.674 1.00 85.19 124 ILE A CA 1
ATOM 938 C C . ILE A 1 124 ? 6.485 5.769 8.461 1.00 85.19 124 ILE A C 1
ATOM 940 O O . ILE A 1 124 ? 5.333 5.910 8.872 1.00 85.19 124 ILE A O 1
ATOM 944 N N . ARG A 1 125 ? 7.114 6.703 7.737 1.00 85.88 125 ARG A N 1
ATOM 945 C CA . ARG A 1 125 ? 6.529 8.013 7.424 1.00 85.88 125 ARG A CA 1
ATOM 946 C C . ARG A 1 125 ? 5.213 7.892 6.655 1.00 85.88 125 ARG A C 1
ATOM 948 O O . ARG A 1 125 ? 4.257 8.609 6.953 1.00 85.88 125 ARG A O 1
ATOM 955 N N . ASP A 1 126 ? 5.164 7.017 5.656 1.00 85.06 126 ASP A N 1
ATOM 956 C CA . ASP A 1 126 ? 3.989 6.851 4.804 1.00 85.06 126 ASP A CA 1
ATOM 957 C C . ASP A 1 126 ? 2.809 6.273 5.594 1.00 85.06 126 ASP A C 1
ATOM 959 O O . ASP A 1 126 ? 1.682 6.752 5.433 1.00 85.06 126 ASP A O 1
ATOM 963 N N . VAL A 1 127 ? 3.056 5.302 6.487 1.00 85.06 127 VAL A N 1
ATOM 964 C CA . VAL A 1 127 ? 1.994 4.732 7.325 1.00 85.06 127 VAL A CA 1
ATOM 965 C C . VAL A 1 127 ? 1.530 5.704 8.407 1.00 85.06 127 VAL A C 1
ATOM 967 O O . VAL A 1 127 ? 0.325 5.867 8.579 1.00 85.06 127 VAL A O 1
ATOM 970 N N . GLU A 1 128 ? 2.434 6.420 9.080 1.00 86.81 128 GLU A N 1
ATOM 971 C CA . GLU A 1 128 ? 2.063 7.463 10.052 1.00 86.81 128 GLU A CA 1
ATOM 972 C C . GLU A 1 128 ? 1.208 8.564 9.404 1.00 86.81 128 GLU A C 1
ATOM 974 O O . GLU A 1 128 ? 0.098 8.854 9.860 1.00 86.81 128 GLU A O 1
ATOM 979 N N . SER A 1 129 ? 1.667 9.116 8.275 1.00 86.88 129 SER A N 1
ATOM 980 C CA . SER A 1 129 ? 0.935 10.154 7.540 1.00 86.88 129 SER A CA 1
ATOM 981 C C . SER A 1 129 ? -0.409 9.655 6.997 1.00 86.88 129 SER A C 1
ATOM 983 O O . SER A 1 129 ? -1.414 10.374 7.024 1.00 86.88 129 SER A O 1
ATOM 985 N N . GLY A 1 130 ? -0.459 8.420 6.493 1.00 86.38 130 GLY A N 1
ATOM 986 C CA . GLY A 1 130 ? -1.698 7.828 6.005 1.00 86.38 130 GLY A CA 1
ATOM 987 C C . GLY A 1 130 ? -2.709 7.575 7.120 1.00 86.38 130 GLY A C 1
ATOM 988 O O . GLY A 1 130 ? -3.883 7.882 6.927 1.00 86.38 130 GLY A O 1
ATOM 989 N N . MET A 1 131 ? -2.270 7.107 8.289 1.00 89.12 131 MET A N 1
ATOM 990 C CA . MET A 1 131 ? -3.142 6.888 9.448 1.00 89.12 131 MET A CA 1
ATOM 991 C C . MET A 1 131 ? -3.710 8.189 10.005 1.00 89.12 131 MET A C 1
ATOM 993 O O . MET A 1 131 ? -4.899 8.255 10.321 1.00 89.12 131 MET A O 1
ATOM 997 N N . ASP A 1 132 ? -2.907 9.253 10.046 1.00 89.56 132 ASP A N 1
ATOM 998 C CA . ASP A 1 132 ? -3.396 10.593 10.373 1.00 89.56 132 ASP A CA 1
ATOM 999 C C . ASP A 1 132 ? -4.463 11.072 9.385 1.00 89.56 132 ASP A C 1
ATOM 1001 O O . ASP A 1 132 ? -5.459 11.681 9.789 1.00 89.56 132 ASP A O 1
ATOM 1005 N N . ARG A 1 133 ? -4.284 10.790 8.088 1.00 89.62 133 ARG A N 1
ATOM 1006 C CA . ARG A 1 133 ? -5.285 11.120 7.068 1.00 89.62 133 ARG A CA 1
ATOM 1007 C C . ARG A 1 133 ? -6.560 10.300 7.251 1.00 89.62 133 ARG A C 1
ATOM 1009 O O . ARG A 1 133 ? -7.621 10.910 7.271 1.00 89.62 133 ARG A O 1
ATOM 1016 N N . ILE A 1 134 ? -6.461 8.985 7.465 1.00 89.19 134 ILE A N 1
ATOM 1017 C CA . ILE A 1 134 ? -7.622 8.113 7.715 1.00 89.19 134 ILE A CA 1
ATOM 1018 C C . ILE A 1 134 ? -8.409 8.602 8.935 1.00 89.19 134 ILE A C 1
ATOM 1020 O O . ILE A 1 134 ? -9.628 8.742 8.865 1.00 89.19 134 ILE A O 1
ATOM 1024 N N . ARG A 1 135 ? -7.726 8.947 10.033 1.00 92.56 135 ARG A N 1
ATOM 1025 C CA . ARG A 1 135 ? -8.367 9.488 11.241 1.00 92.56 135 ARG A CA 1
ATOM 1026 C C . ARG A 1 135 ? -9.177 10.753 10.945 1.00 92.56 135 ARG A C 1
ATOM 1028 O O . ARG A 1 135 ? -10.312 10.880 11.398 1.00 92.56 135 ARG A O 1
ATOM 1035 N N . LYS A 1 136 ? -8.605 11.686 10.175 1.00 92.44 136 LYS A N 1
ATOM 1036 C CA . LYS A 1 136 ? -9.277 12.936 9.777 1.00 92.44 136 LYS A CA 1
ATOM 1037 C C . LYS A 1 136 ? -10.477 12.672 8.870 1.00 92.44 136 LYS A C 1
ATOM 1039 O O . LYS A 1 136 ? -11.529 13.256 9.096 1.00 92.44 136 LYS A O 1
ATOM 1044 N N . THR A 1 137 ? -10.338 11.778 7.893 1.00 90.06 137 THR A N 1
ATOM 1045 C CA . THR A 1 137 ? -11.417 11.452 6.951 1.00 90.06 137 THR A CA 1
ATOM 1046 C C . THR A 1 137 ? -12.555 10.673 7.616 1.00 90.06 137 THR A C 1
ATOM 1048 O O . THR A 1 137 ? -13.709 10.882 7.261 1.00 90.06 137 THR A O 1
ATOM 1051 N N . ILE A 1 138 ? -12.271 9.847 8.635 1.00 90.56 138 ILE A N 1
ATOM 1052 C CA . ILE A 1 138 ? -13.303 9.226 9.488 1.00 90.56 138 ILE A CA 1
ATOM 1053 C C . ILE A 1 138 ? -14.100 10.301 10.238 1.00 90.56 138 ILE A C 1
ATOM 1055 O O . ILE A 1 138 ? -15.327 10.236 10.285 1.00 90.56 138 ILE A O 1
ATOM 1059 N N . ALA A 1 139 ? -13.421 11.302 10.810 1.00 91.25 139 ALA A N 1
ATOM 1060 C CA . ALA A 1 139 ? -14.074 12.377 11.558 1.00 91.25 139 ALA A CA 1
ATOM 1061 C C . ALA A 1 139 ? -14.976 13.262 10.681 1.00 91.25 139 ALA A C 1
ATOM 1063 O O . ALA A 1 139 ? -15.992 13.755 11.165 1.00 91.25 139 ALA A O 1
ATOM 1064 N N . SER A 1 140 ? -14.618 13.450 9.408 1.00 91.69 140 SER A N 1
ATOM 1065 C CA . SER A 1 140 ? -15.396 14.229 8.439 1.00 91.69 140 SER A CA 1
ATOM 1066 C C . SER A 1 140 ? -16.360 13.396 7.584 1.00 91.69 140 SER A C 1
ATOM 1068 O O . SER A 1 140 ? -16.945 13.947 6.658 1.00 91.69 140 SER A O 1
ATOM 1070 N N . GLU A 1 141 ? -16.496 12.091 7.849 1.00 90.50 141 GLU A N 1
ATOM 1071 C CA . GLU A 1 141 ? -17.290 11.141 7.045 1.00 90.50 141 GLU A CA 1
ATOM 1072 C C . GLU A 1 141 ? -16.958 11.173 5.536 1.00 90.50 141 GLU A C 1
ATOM 1074 O O . GLU A 1 141 ? -17.810 10.963 4.672 1.00 90.50 141 GLU A O 1
ATOM 1079 N N . ASP A 1 142 ? -15.686 11.419 5.212 1.00 91.06 142 ASP A N 1
ATOM 1080 C CA . ASP A 1 142 ? -15.174 11.430 3.842 1.00 91.06 142 ASP A CA 1
ATOM 1081 C C . ASP A 1 142 ? -14.804 10.007 3.398 1.00 91.06 142 ASP A C 1
ATOM 1083 O O . ASP A 1 142 ? -13.653 9.570 3.483 1.00 91.06 142 ASP A O 1
ATOM 1087 N N . TRP A 1 143 ? -15.814 9.266 2.941 1.00 88.56 143 TRP A N 1
ATOM 1088 C CA . TRP A 1 143 ? -15.681 7.873 2.502 1.00 88.56 143 TRP A CA 1
ATOM 1089 C C . TRP A 1 143 ? -14.707 7.696 1.334 1.00 88.56 143 TRP A C 1
ATOM 1091 O O . TRP A 1 143 ? -13.996 6.694 1.277 1.00 88.56 143 TRP A O 1
ATOM 1101 N N . GLU A 1 144 ? -14.645 8.661 0.414 1.00 86.50 144 GLU A N 1
ATOM 1102 C CA . GLU A 1 144 ? -13.724 8.595 -0.723 1.00 86.50 144 GLU A CA 1
ATOM 1103 C C . GLU A 1 144 ? -12.284 8.842 -0.265 1.00 86.50 144 GLU A C 1
ATOM 1105 O O . GLU A 1 144 ? -11.384 8.069 -0.594 1.00 86.50 144 GLU A O 1
ATOM 1110 N N . GLY A 1 145 ? -12.077 9.838 0.601 1.00 83.75 145 GLY A N 1
ATOM 1111 C CA . GLY A 1 145 ? -10.779 10.108 1.212 1.00 83.75 145 GLY A CA 1
ATOM 1112 C C . GLY A 1 145 ? -10.240 8.940 2.042 1.00 83.75 145 GLY A C 1
ATOM 1113 O O . GLY A 1 145 ? -9.027 8.703 2.037 1.00 83.75 145 GLY A O 1
ATOM 1114 N N . ILE A 1 146 ? -11.118 8.176 2.706 1.00 85.75 146 ILE A N 1
ATOM 1115 C CA . ILE A 1 146 ? -10.748 6.932 3.400 1.00 85.75 146 ILE A CA 1
ATOM 1116 C C . ILE A 1 146 ? -10.218 5.905 2.395 1.00 85.75 146 ILE A C 1
ATOM 1118 O O . ILE A 1 146 ? -9.110 5.399 2.579 1.00 85.75 146 ILE A O 1
ATOM 1122 N N . LYS A 1 147 ? -10.964 5.620 1.320 1.00 83.44 147 LYS A N 1
ATOM 1123 C CA . LYS A 1 147 ? -10.565 4.631 0.303 1.00 83.44 147 LYS A CA 1
ATOM 1124 C C . LYS A 1 147 ? -9.247 5.001 -0.368 1.00 83.44 147 LYS A C 1
ATOM 1126 O O . LYS A 1 147 ? -8.359 4.156 -0.466 1.00 83.44 147 LYS A O 1
ATOM 1131 N N . GLU A 1 148 ? -9.065 6.267 -0.742 1.00 84.06 148 GLU A N 1
ATOM 1132 C CA . GLU A 1 148 ? -7.798 6.754 -1.299 1.00 84.06 148 GLU A CA 1
ATOM 1133 C C . GLU A 1 148 ? -6.623 6.568 -0.330 1.00 84.06 148 GLU A C 1
ATOM 1135 O O . GLU A 1 148 ? -5.515 6.186 -0.728 1.00 84.06 148 GLU A O 1
ATOM 1140 N N . ALA A 1 149 ? -6.832 6.870 0.955 1.00 82.94 149 ALA A N 1
ATOM 1141 C CA . ALA A 1 149 ? -5.792 6.731 1.963 1.00 82.94 149 ALA A CA 1
ATOM 1142 C C . ALA A 1 149 ? -5.430 5.262 2.208 1.00 82.94 149 ALA A C 1
ATOM 1144 O O . ALA A 1 149 ? -4.246 4.925 2.207 1.00 82.94 149 ALA A O 1
ATOM 1145 N N . VAL A 1 150 ? -6.432 4.392 2.322 1.00 86.00 150 VAL A N 1
ATOM 1146 C CA . VAL A 1 150 ? -6.265 2.942 2.457 1.00 86.00 150 VAL A CA 1
ATOM 1147 C C . VAL A 1 150 ? -5.546 2.349 1.243 1.00 86.00 150 VAL A C 1
ATOM 1149 O O . VAL A 1 150 ? -4.581 1.604 1.408 1.00 86.00 150 VAL A O 1
ATOM 1152 N N . HIS A 1 151 ? -5.936 2.727 0.023 1.00 81.50 151 HIS A N 1
ATOM 1153 C CA . HIS A 1 151 ? -5.319 2.226 -1.207 1.00 81.50 151 HIS A CA 1
ATOM 1154 C C . HIS A 1 151 ? -3.820 2.557 -1.281 1.00 81.50 151 HIS A C 1
ATOM 1156 O O . HIS A 1 151 ? -2.991 1.704 -1.603 1.00 81.50 151 HIS A O 1
ATOM 1162 N N . ARG A 1 152 ? -3.443 3.785 -0.905 1.00 81.94 152 ARG A N 1
ATOM 1163 C CA . ARG A 1 152 ? -2.035 4.202 -0.828 1.00 81.94 152 ARG A CA 1
ATOM 1164 C C . ARG A 1 152 ? -1.245 3.394 0.207 1.00 81.94 152 ARG A C 1
ATOM 1166 O O . ARG A 1 152 ? -0.128 2.969 -0.086 1.00 81.94 152 ARG A O 1
ATOM 1173 N N . LEU A 1 153 ? -1.817 3.149 1.385 1.00 82.19 153 LEU A N 1
ATOM 1174 C CA . LEU A 1 153 ? -1.169 2.377 2.453 1.00 82.19 153 LEU A CA 1
ATOM 1175 C C . LEU A 1 153 ? -1.031 0.884 2.124 1.00 82.19 153 LEU A C 1
ATOM 1177 O O . LEU A 1 153 ? -0.034 0.248 2.484 1.00 82.19 153 LEU A O 1
ATOM 1181 N N . LYS A 1 154 ? -1.984 0.326 1.373 1.00 81.00 154 LYS A N 1
ATOM 1182 C CA . LYS A 1 154 ? -1.914 -1.045 0.852 1.00 81.00 154 LYS A CA 1
ATOM 1183 C C . LYS A 1 154 ? -0.682 -1.250 -0.041 1.00 81.00 154 LYS A C 1
ATOM 1185 O O . LYS A 1 154 ? 0.016 -2.258 0.079 1.00 81.00 154 LYS A O 1
ATOM 1190 N N . GLY A 1 155 ? -0.358 -0.264 -0.880 1.00 73.50 155 GLY A N 1
ATOM 1191 C CA . GLY A 1 155 ? 0.844 -0.296 -1.718 1.00 73.50 155 GLY A CA 1
ATOM 1192 C C . GLY A 1 155 ? 2.139 -0.377 -0.902 1.00 73.50 155 GLY A C 1
ATOM 1193 O O . GLY A 1 155 ? 2.998 -1.208 -1.189 1.00 73.50 155 GLY A O 1
ATOM 1194 N N . ALA A 1 156 ? 2.247 0.425 0.160 1.00 75.62 156 ALA A N 1
ATOM 1195 C CA . ALA A 1 156 ? 3.426 0.446 1.027 1.00 75.62 156 ALA A CA 1
ATOM 1196 C C . ALA A 1 156 ? 3.623 -0.874 1.800 1.00 75.62 156 ALA A C 1
ATOM 1198 O O . ALA A 1 156 ? 4.748 -1.342 1.957 1.00 75.62 156 ALA A O 1
ATOM 1199 N N . THR A 1 157 ? 2.536 -1.506 2.257 1.00 77.56 157 THR A N 1
ATOM 1200 C CA . THR A 1 157 ? 2.601 -2.773 3.019 1.00 77.56 157 THR A CA 1
ATOM 1201 C C . THR A 1 157 ? 2.970 -3.985 2.180 1.00 77.56 157 THR A C 1
ATOM 1203 O O . THR A 1 157 ? 3.634 -4.895 2.679 1.00 77.56 157 THR A O 1
ATOM 1206 N N . THR A 1 158 ? 2.613 -3.970 0.896 1.00 71.81 158 THR A N 1
ATOM 1207 C CA . THR A 1 158 ? 2.965 -5.040 -0.047 1.00 71.81 158 THR A CA 1
ATOM 1208 C C . THR A 1 158 ? 4.482 -5.137 -0.238 1.00 71.81 158 THR A C 1
ATOM 1210 O O . THR A 1 158 ? 5.021 -6.239 -0.286 1.00 71.81 158 THR A O 1
ATOM 1213 N N . LEU A 1 159 ? 5.182 -3.995 -0.267 1.00 68.69 159 LEU A N 1
ATOM 1214 C CA . LEU A 1 159 ? 6.637 -3.927 -0.455 1.00 68.69 159 LEU A CA 1
ATOM 1215 C C . LEU A 1 159 ? 7.424 -4.658 0.645 1.00 68.69 159 LEU A C 1
ATOM 1217 O O . LEU A 1 159 ? 8.482 -5.221 0.382 1.00 68.69 159 LEU A O 1
ATOM 1221 N N . ILE A 1 160 ? 6.911 -4.655 1.875 1.00 75.31 160 ILE A N 1
ATOM 1222 C CA . ILE A 1 160 ? 7.572 -5.263 3.040 1.00 75.31 160 ILE A CA 1
ATOM 1223 C C . ILE A 1 160 ? 6.966 -6.624 3.434 1.00 75.31 160 ILE A C 1
ATOM 1225 O O . ILE A 1 160 ? 7.417 -7.257 4.388 1.00 75.31 160 ILE A O 1
ATOM 1229 N N . GLY A 1 161 ? 5.936 -7.084 2.716 1.00 74.12 161 GLY A N 1
ATOM 1230 C CA . GLY A 1 161 ? 5.228 -8.332 3.013 1.00 74.12 161 GLY A CA 1
ATOM 1231 C C . GLY A 1 161 ? 4.470 -8.313 4.344 1.00 74.12 161 GLY A C 1
ATOM 1232 O O . GLY A 1 161 ? 4.423 -9.323 5.050 1.00 74.12 161 GLY A O 1
ATOM 1233 N N . ALA A 1 162 ? 3.895 -7.165 4.710 1.00 82.94 162 ALA A N 1
ATOM 1234 C CA . ALA A 1 162 ? 3.048 -7.029 5.894 1.00 82.94 162 ALA A CA 1
ATOM 1235 C C . ALA A 1 162 ? 1.616 -7.518 5.606 1.00 82.94 162 ALA A C 1
ATOM 1237 O O . ALA A 1 162 ? 0.654 -6.753 5.677 1.00 82.94 162 ALA A O 1
ATOM 1238 N N . ASP A 1 163 ? 1.482 -8.805 5.277 1.00 81.25 163 ASP A N 1
ATOM 1239 C CA . ASP A 1 163 ? 0.258 -9.416 4.739 1.00 81.25 163 ASP A CA 1
ATOM 1240 C C . ASP A 1 163 ? -0.950 -9.232 5.672 1.00 81.25 163 ASP A C 1
ATOM 1242 O O . ASP A 1 163 ? -2.051 -8.909 5.229 1.00 81.25 163 ASP A O 1
ATOM 1246 N N . ARG A 1 164 ? -0.743 -9.347 6.992 1.00 83.94 164 ARG A N 1
ATOM 1247 C CA . ARG A 1 164 ? -1.813 -9.099 7.975 1.00 83.94 164 ARG A CA 1
ATOM 1248 C C . ARG A 1 164 ? -2.322 -7.654 7.935 1.00 83.94 164 ARG A C 1
ATOM 1250 O O . ARG A 1 164 ? -3.515 -7.423 8.109 1.00 83.94 164 ARG A O 1
ATOM 1257 N N . LEU A 1 165 ? -1.430 -6.686 7.736 1.00 86.62 165 LEU A N 1
ATOM 1258 C CA . LEU A 1 165 ? -1.796 -5.272 7.664 1.00 86.62 165 LEU A CA 1
ATOM 1259 C C . LEU A 1 165 ? -2.491 -4.958 6.330 1.00 86.62 165 LEU A C 1
ATOM 1261 O O . LEU A 1 165 ? -3.456 -4.199 6.307 1.00 86.62 165 LEU A O 1
ATOM 1265 N N . THR A 1 166 ? -2.066 -5.605 5.241 1.00 85.00 166 THR A N 1
ATOM 1266 C CA . THR A 1 166 ? -2.739 -5.554 3.935 1.00 85.00 166 THR A CA 1
ATOM 1267 C C . THR A 1 166 ? -4.192 -6.044 4.018 1.00 85.00 166 THR A C 1
ATOM 1269 O O . THR A 1 166 ? -5.084 -5.360 3.520 1.00 85.00 166 THR A O 1
ATOM 1272 N N . ASP A 1 167 ? -4.459 -7.160 4.702 1.00 86.50 167 ASP A N 1
ATOM 1273 C CA . ASP A 1 167 ? -5.823 -7.692 4.878 1.00 86.50 167 ASP A CA 1
ATOM 1274 C C . ASP A 1 167 ? -6.725 -6.757 5.707 1.00 86.50 167 ASP A C 1
ATOM 1276 O O . ASP A 1 167 ? -7.920 -6.598 5.432 1.00 86.50 167 ASP A O 1
ATOM 1280 N N . LEU A 1 168 ? -6.158 -6.106 6.726 1.00 90.19 168 LEU A N 1
ATOM 1281 C CA . LEU A 1 168 ? -6.889 -5.128 7.533 1.00 90.19 168 LEU A CA 1
ATOM 1282 C C . LEU A 1 168 ? -7.240 -3.875 6.722 1.00 90.19 168 LEU A C 1
ATOM 1284 O O . LEU A 1 168 ? -8.351 -3.360 6.854 1.00 90.19 168 LEU A O 1
ATOM 1288 N N . TYR A 1 169 ? -6.344 -3.422 5.842 1.00 88.81 169 TYR A N 1
ATOM 1289 C CA . TYR A 1 169 ? -6.654 -2.356 4.890 1.00 88.81 169 TYR A CA 1
ATOM 1290 C C . TYR A 1 169 ? -7.776 -2.751 3.928 1.00 88.81 169 TYR A C 1
ATOM 1292 O O . TYR A 1 169 ? -8.673 -1.945 3.691 1.00 88.81 169 TYR A O 1
ATOM 1300 N N . GLU A 1 170 ? -7.803 -3.992 3.443 1.00 87.75 170 GLU A N 1
ATOM 1301 C CA . GLU A 1 170 ? -8.908 -4.477 2.604 1.00 87.75 170 GLU A CA 1
ATOM 1302 C C . GLU A 1 170 ? -10.247 -4.452 3.352 1.00 87.75 170 GLU A C 1
ATOM 1304 O O . GLU A 1 170 ? -11.268 -3.991 2.841 1.00 87.75 170 GLU A O 1
ATOM 1309 N N . THR A 1 171 ? -10.236 -4.889 4.611 1.00 88.88 171 THR A N 1
ATOM 1310 C CA . THR A 1 171 ? -11.429 -4.886 5.468 1.00 88.88 171 THR A CA 1
ATOM 1311 C C . THR A 1 171 ? -11.919 -3.458 5.729 1.00 88.88 171 THR A C 1
ATOM 1313 O O . THR A 1 171 ? -13.122 -3.181 5.687 1.00 88.88 171 THR A O 1
ATOM 1316 N N . MET A 1 172 ? -10.990 -2.523 5.940 1.00 90.12 172 MET A N 1
ATOM 1317 C CA . MET A 1 172 ? -11.289 -1.103 6.101 1.00 90.12 172 MET A CA 1
ATOM 1318 C C . MET A 1 172 ? -11.890 -0.493 4.826 1.00 90.12 172 MET A C 1
ATOM 1320 O O . MET A 1 172 ? -12.872 0.242 4.919 1.00 90.12 172 MET A O 1
ATOM 1324 N N . HIS A 1 173 ? -11.366 -0.841 3.646 1.00 89.12 173 HIS A N 1
ATOM 1325 C CA . HIS A 1 173 ? -11.929 -0.419 2.360 1.00 89.12 173 HIS A CA 1
ATOM 1326 C C . HIS A 1 173 ? -13.375 -0.901 2.198 1.00 89.12 173 HIS A C 1
ATOM 1328 O O . HIS A 1 173 ? -14.270 -0.098 1.945 1.00 89.12 173 HIS A O 1
ATOM 1334 N N . CYS A 1 174 ? -13.629 -2.191 2.437 1.00 87.94 174 CYS A N 1
ATOM 1335 C CA . CYS A 1 174 ? -14.975 -2.770 2.396 1.00 87.94 174 CYS A CA 1
ATOM 1336 C C . CYS A 1 174 ? -15.942 -2.086 3.378 1.00 87.94 174 CYS A C 1
ATOM 1338 O O . CYS A 1 174 ? -17.128 -1.931 3.082 1.00 87.94 174 CYS A O 1
ATOM 1340 N N . SER A 1 175 ? -15.450 -1.677 4.550 1.00 88.50 175 SER A N 1
ATOM 1341 C CA . SER A 1 175 ? -16.252 -0.973 5.559 1.00 88.50 175 SER A CA 1
ATOM 1342 C C . SER A 1 175 ? -16.604 0.449 5.105 1.00 88.50 175 SER A C 1
ATOM 1344 O O . SER A 1 175 ? -17.731 0.899 5.309 1.00 88.50 175 SER A O 1
ATOM 1346 N N . ALA A 1 176 ? -15.673 1.128 4.424 1.00 88.50 176 ALA A N 1
ATOM 1347 C CA . ALA A 1 176 ? -15.911 2.428 3.803 1.00 88.50 176 ALA A CA 1
ATOM 1348 C C . ALA A 1 176 ? -16.899 2.341 2.624 1.00 88.50 176 ALA A C 1
ATOM 1350 O O . ALA A 1 176 ? -17.796 3.178 2.530 1.00 88.50 176 ALA A O 1
ATOM 1351 N N . ASP A 1 177 ? -16.806 1.305 1.782 1.00 87.31 177 ASP A N 1
ATOM 1352 C CA . ASP A 1 177 ? -17.754 1.066 0.679 1.00 87.31 177 ASP A CA 1
ATOM 1353 C C . ASP A 1 177 ? -19.187 0.863 1.184 1.00 87.31 177 ASP A C 1
ATOM 1355 O O . ASP A 1 177 ? -20.145 1.384 0.613 1.00 87.31 177 ASP A O 1
ATOM 1359 N N . ARG A 1 178 ? -19.337 0.136 2.297 1.00 90.81 178 ARG A N 1
ATOM 1360 C CA . ARG A 1 178 ? -20.632 -0.108 2.952 1.00 90.81 178 ARG A CA 1
ATOM 1361 C C . ARG A 1 178 ? -21.112 1.063 3.811 1.00 90.81 178 ARG A C 1
ATOM 1363 O O . ARG A 1 178 ? -22.234 1.012 4.306 1.00 90.81 178 ARG A O 1
ATOM 1370 N N . ARG A 1 179 ? -20.283 2.101 3.986 1.00 90.69 179 ARG A N 1
ATOM 1371 C CA . ARG A 1 179 ? -20.515 3.252 4.879 1.00 90.69 179 ARG A CA 1
ATOM 1372 C C . ARG A 1 179 ? -20.857 2.844 6.318 1.00 90.69 179 ARG A C 1
ATOM 1374 O O . ARG A 1 179 ? -21.635 3.509 6.999 1.00 90.69 179 ARG A O 1
ATOM 1381 N N . ASP A 1 180 ? -20.266 1.747 6.787 1.00 91.31 180 ASP A N 1
ATOM 1382 C CA . ASP A 1 180 ? -20.453 1.252 8.150 1.00 91.31 180 ASP A CA 1
ATOM 1383 C C . ASP A 1 180 ? -19.416 1.891 9.077 1.00 91.31 180 ASP A C 1
ATOM 1385 O O . ASP A 1 180 ? -18.264 1.460 9.165 1.00 91.31 180 ASP A O 1
ATOM 1389 N N . ARG A 1 181 ? -19.832 2.952 9.772 1.00 88.94 181 ARG A N 1
ATOM 1390 C CA . ARG A 1 181 ? -18.958 3.727 10.661 1.00 88.94 181 ARG A CA 1
ATOM 1391 C C . ARG A 1 181 ? -18.459 2.920 11.862 1.00 88.94 181 ARG A C 1
ATOM 1393 O O . ARG A 1 181 ? -17.333 3.139 12.304 1.00 88.94 181 ARG A O 1
ATOM 1400 N N . VAL A 1 182 ? -19.269 2.000 12.387 1.00 90.81 182 VAL A N 1
ATOM 1401 C CA . VAL A 1 182 ? -18.905 1.196 13.564 1.00 90.81 182 VAL A CA 1
ATOM 1402 C C . VAL A 1 182 ? -17.852 0.166 13.172 1.00 90.81 182 VAL A C 1
ATOM 1404 O O . VAL A 1 182 ? -16.805 0.082 13.816 1.00 90.81 182 VAL A O 1
ATOM 1407 N N . ALA A 1 183 ? -18.082 -0.553 12.069 1.00 90.50 183 ALA A N 1
ATOM 1408 C CA . ALA A 1 183 ? -17.104 -1.492 11.530 1.00 90.50 183 ALA A CA 1
ATOM 1409 C C . ALA A 1 183 ? -15.802 -0.787 11.124 1.00 90.50 183 ALA A C 1
ATOM 1411 O O . ALA A 1 183 ? -14.714 -1.293 11.402 1.00 90.50 183 ALA A O 1
ATOM 1412 N N . LEU A 1 184 ? -15.895 0.407 10.527 1.00 91.56 184 LEU A N 1
ATOM 1413 C CA . LEU A 1 184 ? -14.729 1.190 10.129 1.00 91.56 184 LEU A CA 1
ATOM 1414 C C . LEU A 1 184 ? -13.870 1.605 11.332 1.00 91.56 184 LEU A C 1
ATOM 1416 O O . LEU A 1 184 ? -12.647 1.478 11.275 1.00 91.56 184 LEU A O 1
ATOM 1420 N N . GLN A 1 185 ? -14.491 2.054 12.427 1.00 90.44 185 GLN A N 1
ATOM 1421 C CA . GLN A 1 185 ? -13.777 2.445 13.644 1.00 90.44 185 GLN A CA 1
ATOM 1422 C C . GLN A 1 185 ? -13.083 1.244 14.306 1.00 90.44 185 GLN A C 1
ATOM 1424 O O . GLN A 1 185 ? -11.908 1.333 14.660 1.00 90.44 185 GLN A O 1
ATOM 1429 N N . ALA A 1 186 ? -13.763 0.096 14.393 1.00 90.94 186 ALA A N 1
ATOM 1430 C CA . ALA A 1 186 ? -13.169 -1.139 14.910 1.00 90.94 186 ALA A CA 1
ATOM 1431 C C . ALA A 1 186 ? -11.995 -1.631 14.036 1.00 90.94 186 ALA A C 1
ATOM 1433 O O . ALA A 1 186 ? -10.959 -2.084 14.538 1.00 90.94 186 ALA A O 1
ATOM 1434 N N . CYS A 1 187 ? -12.123 -1.496 12.710 1.00 92.00 187 CYS A N 1
ATOM 1435 C CA . CYS A 1 187 ? -11.032 -1.778 11.779 1.00 92.00 187 CYS A CA 1
ATOM 1436 C C . CYS A 1 187 ? -9.861 -0.811 11.974 1.00 92.00 187 CYS A C 1
ATOM 1438 O O . CYS A 1 187 ? -8.713 -1.243 11.919 1.00 92.00 187 CYS A O 1
ATOM 1440 N N . PHE A 1 188 ? -10.121 0.474 12.228 1.00 92.88 188 PHE A N 1
ATOM 1441 C CA . PHE A 1 188 ? -9.079 1.475 12.464 1.00 92.88 188 PHE A CA 1
ATOM 1442 C C . PHE A 1 188 ? -8.214 1.152 13.680 1.00 92.88 188 PHE A C 1
ATOM 1444 O O . PHE A 1 188 ? -6.988 1.186 13.584 1.00 92.88 188 PHE A O 1
ATOM 1451 N N . GLU A 1 189 ? -8.827 0.747 14.788 1.00 92.44 189 GLU A N 1
ATOM 1452 C CA . GLU A 1 189 ? -8.097 0.307 15.981 1.00 92.44 189 GLU A CA 1
ATOM 1453 C C . GLU A 1 189 ? -7.252 -0.944 15.703 1.00 92.44 189 GLU A C 1
ATOM 1455 O O . GLU A 1 189 ? -6.083 -1.018 16.090 1.00 92.44 189 GLU A O 1
ATOM 1460 N N . SER A 1 190 ? -7.811 -1.897 14.952 1.00 92.19 190 SER A N 1
ATOM 1461 C CA . SER A 1 190 ? -7.106 -3.119 14.548 1.00 92.19 190 SER A CA 1
ATOM 1462 C C . SER A 1 190 ? -5.907 -2.827 13.635 1.00 92.19 190 SER A C 1
ATOM 1464 O O . SER A 1 190 ? -4.836 -3.413 13.814 1.00 92.19 190 SER A O 1
ATOM 1466 N N . VAL A 1 191 ? -6.063 -1.902 12.680 1.00 92.00 191 VAL A N 1
ATOM 1467 C CA . VAL A 1 191 ? -4.984 -1.421 11.802 1.00 92.00 191 VAL A CA 1
ATOM 1468 C C . VAL A 1 191 ? -3.893 -0.738 12.618 1.00 92.00 191 VAL A C 1
ATOM 1470 O O . VAL A 1 191 ? -2.719 -1.037 12.415 1.00 92.00 191 VAL A O 1
ATOM 1473 N N . GLN A 1 192 ? -4.257 0.129 13.565 1.00 90.94 192 GLN A N 1
ATOM 1474 C CA . GLN A 1 192 ? -3.293 0.837 14.405 1.00 90.94 192 GLN A CA 1
ATOM 1475 C C . GLN A 1 192 ? -2.452 -0.140 15.241 1.00 90.94 192 GLN A C 1
ATOM 1477 O O . GLN A 1 192 ? -1.230 -0.022 15.287 1.00 90.94 192 GLN A O 1
ATOM 1482 N N . ALA A 1 193 ? -3.082 -1.150 15.847 1.00 89.31 193 ALA A N 1
ATOM 1483 C CA . ALA A 1 193 ? -2.366 -2.178 16.601 1.00 89.31 193 ALA A CA 1
ATOM 1484 C C . ALA A 1 193 ? -1.418 -3.000 15.708 1.00 89.31 193 ALA A C 1
ATOM 1486 O O . ALA A 1 193 ? -0.267 -3.243 16.075 1.00 89.31 193 ALA A O 1
ATOM 1487 N N . ALA A 1 194 ? -1.878 -3.409 14.522 1.00 88.69 194 ALA A N 1
ATOM 1488 C CA . ALA A 1 194 ? -1.058 -4.162 13.577 1.00 88.69 194 ALA A CA 1
ATOM 1489 C C . ALA A 1 194 ? 0.113 -3.329 13.026 1.00 88.69 194 ALA A C 1
ATOM 1491 O O . ALA A 1 194 ? 1.216 -3.851 12.886 1.00 88.69 194 ALA A O 1
ATOM 1492 N N . GLN A 1 195 ? -0.089 -2.036 12.766 1.00 88.25 195 GLN A N 1
ATOM 1493 C CA . GLN A 1 195 ? 0.976 -1.123 12.354 1.00 88.25 195 GLN A CA 1
ATOM 1494 C C . GLN A 1 195 ? 2.089 -1.049 13.402 1.00 88.25 195 GLN A C 1
ATOM 1496 O O . GLN A 1 195 ? 3.259 -1.170 13.039 1.00 88.25 195 GLN A O 1
ATOM 1501 N N . THR A 1 196 ? 1.745 -0.870 14.681 1.00 88.50 196 THR A N 1
ATOM 1502 C CA . THR A 1 196 ? 2.740 -0.816 15.763 1.00 88.50 196 THR A CA 1
ATOM 1503 C C . THR A 1 196 ? 3.610 -2.073 15.768 1.00 88.50 196 THR A C 1
ATOM 1505 O O . THR A 1 196 ? 4.834 -1.966 15.776 1.00 88.50 196 THR A O 1
ATOM 1508 N N . GLN A 1 197 ? 2.994 -3.253 15.628 1.00 87.88 197 GLN A N 1
ATOM 1509 C CA . GLN A 1 197 ? 3.710 -4.534 15.558 1.00 87.88 197 GLN A CA 1
ATOM 1510 C C . GLN A 1 197 ? 4.667 -4.618 14.360 1.00 87.88 197 GLN A C 1
ATOM 1512 O O . GLN A 1 197 ? 5.780 -5.132 14.488 1.00 87.88 197 GLN A O 1
ATOM 1517 N N . VAL A 1 198 ? 4.258 -4.109 13.192 1.00 86.94 198 VAL A N 1
ATOM 1518 C CA . VAL A 1 198 ? 5.110 -4.068 11.992 1.00 86.94 198 VAL A CA 1
ATOM 1519 C C . VAL A 1 198 ? 6.307 -3.143 12.210 1.00 86.94 198 VAL A C 1
ATOM 1521 O O . VAL A 1 198 ? 7.438 -3.537 11.933 1.00 86.94 198 VAL A O 1
ATOM 1524 N N . ILE A 1 199 ? 6.083 -1.938 12.741 1.00 86.25 199 ILE A N 1
ATOM 1525 C CA . ILE A 1 199 ? 7.150 -0.957 12.986 1.00 86.25 199 ILE A CA 1
ATOM 1526 C C . ILE A 1 199 ? 8.158 -1.490 14.011 1.00 86.25 199 ILE A C 1
ATOM 1528 O O . ILE A 1 199 ? 9.364 -1.367 13.797 1.00 86.25 199 ILE A O 1
ATOM 1532 N N . GLU A 1 200 ? 7.691 -2.104 15.099 1.00 86.50 200 GLU A N 1
ATOM 1533 C CA . GLU A 1 200 ? 8.559 -2.747 16.095 1.00 86.50 200 GLU A CA 1
ATOM 1534 C C . GLU A 1 200 ? 9.377 -3.882 15.473 1.00 86.50 200 GLU A C 1
ATOM 1536 O O . GLU A 1 200 ? 10.601 -3.897 15.602 1.00 86.50 200 GLU A O 1
ATOM 1541 N N . SER A 1 201 ? 8.735 -4.757 14.693 1.00 83.94 201 SER A N 1
ATOM 1542 C CA . SER A 1 201 ? 9.417 -5.856 13.995 1.00 83.94 201 SER A CA 1
ATOM 1543 C C . SER A 1 201 ? 10.498 -5.353 13.027 1.00 83.94 201 SER A C 1
ATOM 1545 O O . SER A 1 201 ? 11.574 -5.943 12.930 1.00 83.94 201 SER A O 1
ATOM 1547 N N . MET A 1 202 ? 10.242 -4.247 12.317 1.00 81.19 202 MET A N 1
ATOM 1548 C CA . MET A 1 202 ? 11.218 -3.629 11.411 1.00 81.19 202 MET A CA 1
ATOM 1549 C C . MET A 1 202 ? 12.407 -3.024 12.171 1.00 81.19 2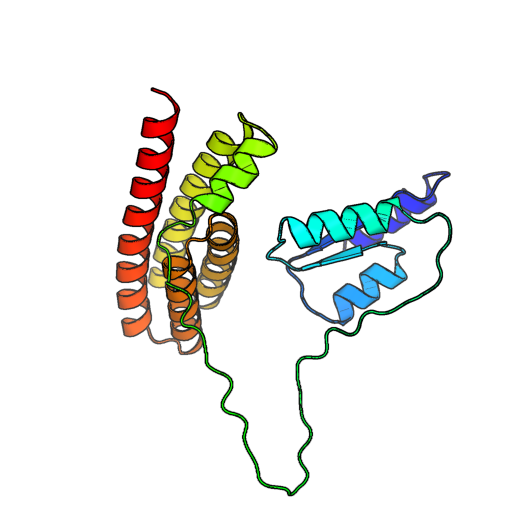02 MET A C 1
ATOM 1551 O O . MET A 1 202 ? 13.546 -3.178 11.728 1.00 81.19 202 MET A O 1
ATOM 1555 N N . LYS A 1 203 ? 12.163 -2.381 13.323 1.00 80.25 203 LYS A N 1
ATOM 1556 C CA . LYS A 1 203 ? 13.222 -1.839 14.192 1.00 80.25 203 LYS A CA 1
ATOM 1557 C C . LYS A 1 203 ? 14.096 -2.952 14.772 1.00 80.25 203 LYS A C 1
ATOM 1559 O O . LYS A 1 203 ? 15.317 -2.860 14.686 1.00 80.25 203 LYS A O 1
ATOM 1564 N N . GLU A 1 204 ? 13.495 -4.028 15.281 1.00 79.31 204 GLU A N 1
ATOM 1565 C CA . GLU A 1 204 ? 14.238 -5.182 15.805 1.00 79.31 204 GLU A CA 1
ATOM 1566 C C . GLU A 1 204 ? 15.117 -5.849 14.742 1.00 79.31 204 GLU A C 1
ATOM 1568 O O . GLU A 1 204 ? 16.268 -6.200 15.012 1.00 79.31 204 GLU A O 1
ATOM 1573 N N . HIS A 1 205 ? 14.590 -6.022 13.525 1.00 72.06 205 HIS A N 1
ATOM 1574 C CA . HIS A 1 205 ? 15.343 -6.625 12.426 1.00 72.06 205 HIS A CA 1
ATOM 1575 C C . HIS A 1 205 ? 16.566 -5.784 12.031 1.00 72.06 205 HIS A C 1
ATOM 1577 O O . HIS A 1 205 ? 17.583 -6.339 11.621 1.00 72.06 205 HIS A O 1
ATOM 1583 N N . PHE A 1 206 ? 16.481 -4.460 12.174 1.00 68.50 206 PHE A N 1
ATOM 1584 C CA . PHE A 1 206 ? 17.588 -3.548 11.907 1.00 68.50 206 PHE A CA 1
ATOM 1585 C C . PHE A 1 206 ? 18.649 -3.586 13.014 1.00 68.50 206 PHE A C 1
ATOM 1587 O O . PHE A 1 206 ? 19.835 -3.693 12.709 1.00 68.50 206 PHE A O 1
ATOM 1594 N N . SER A 1 207 ? 18.236 -3.575 14.288 1.00 69.06 207 SER A N 1
ATOM 1595 C CA . SER A 1 207 ? 19.162 -3.646 15.428 1.00 69.06 207 SER A CA 1
ATOM 1596 C C . SER A 1 207 ? 20.004 -4.924 15.416 1.00 69.06 207 SER A C 1
ATOM 1598 O O . SER A 1 207 ? 21.209 -4.850 15.594 1.00 69.06 207 SER A O 1
ATOM 1600 N N . ARG A 1 208 ? 19.414 -6.089 15.104 1.00 64.88 208 ARG A N 1
ATOM 1601 C CA . ARG A 1 208 ? 20.145 -7.376 15.071 1.00 64.88 208 ARG A CA 1
ATOM 1602 C C . ARG A 1 208 ? 21.158 -7.519 13.927 1.00 64.88 208 ARG A C 1
ATOM 1604 O O . ARG A 1 208 ? 21.904 -8.490 13.919 1.00 64.88 208 ARG A O 1
ATOM 1611 N N . ARG A 1 209 ? 21.132 -6.638 12.923 1.00 58.56 209 ARG A N 1
ATOM 1612 C CA . ARG A 1 209 ? 21.994 -6.721 11.727 1.00 58.56 209 ARG A CA 1
ATOM 1613 C C . ARG A 1 209 ? 23.151 -5.717 11.741 1.00 58.56 209 ARG A C 1
ATOM 1615 O O . ARG A 1 209 ? 23.992 -5.779 10.849 1.00 58.56 209 ARG A O 1
ATOM 1622 N N . HIS A 1 210 ? 23.149 -4.792 12.702 1.00 51.94 210 HIS A N 1
ATOM 1623 C CA . HIS A 1 210 ? 24.156 -3.741 12.874 1.00 51.94 210 HIS A CA 1
ATOM 1624 C C . HIS A 1 210 ? 25.034 -3.918 14.130 1.00 51.94 210 HIS A C 1
ATOM 1626 O O . HIS A 1 210 ? 25.882 -3.058 14.367 1.00 51.94 210 HIS A O 1
ATOM 1632 N N . ASP A 1 211 ? 24.862 -5.025 14.861 1.00 40.44 211 ASP A N 1
ATOM 1633 C CA . ASP A 1 211 ? 25.805 -5.561 15.859 1.00 40.44 211 ASP A CA 1
ATOM 1634 C C . ASP A 1 211 ? 26.686 -6.651 15.221 1.00 40.44 211 ASP A C 1
ATOM 1636 O O . ASP A 1 211 ? 27.893 -6.711 15.550 1.00 40.44 211 ASP A O 1
#

Solvent-accessible surface area (backbone atoms only — not comparable to full-atom values): 12486 Å² total; per-residue (Å²): 117,70,66,63,56,50,48,45,55,51,55,74,71,41,96,57,92,71,73,35,74,48,81,36,83,69,81,47,71,69,56,53,50,52,41,48,76,64,68,42,66,32,80,44,49,63,69,78,47,73,66,61,49,49,53,44,47,53,61,30,70,71,56,85,81,91,78,89,80,87,80,82,84,85,79,85,84,88,84,89,83,83,88,80,94,77,86,78,87,77,79,78,74,77,73,79,70,30,64,57,36,71,66,47,57,49,55,45,38,73,77,31,73,72,49,43,65,52,53,51,54,50,45,54,52,50,50,54,55,34,51,56,48,33,55,53,21,61,76,69,69,34,49,64,57,31,42,56,34,40,55,56,47,38,44,58,28,60,69,44,34,18,47,51,53,37,53,41,37,52,53,34,40,56,21,40,77,68,65,36,65,67,58,29,51,57,36,48,55,52,42,52,55,46,48,52,54,35,54,50,53,54,52,52,60,50,57,74,72,77,114

Sequence (211 aa):
MFFLKFFVALNSHLNRPIPSILLTADVTPEAEAKARIVGIDRFLTKPITADGLLDAVEMAVGHPDFESECLPNESATSRLGQTGNTAPTSESVARVRSVLRPDMLTRISQISSTAVPIVINTFIRDVESGMDRIRKTIASEDWEGIKEAVHRLKGATTLIGADRLTDLYETMHCSADRRDRVALQACFESVQAAQTQVIESMKEHFSRRHD